Protein AF-A0A8J3MEM5-F1 (afdb_monomer)

Sequence (225 aa):
MSEHSSNHTLTGIPAPRRRFRFRLLSGIVSLAVLVAAGLVAFLYFQPGEPDTDRSAPVVLRSITDLSRYEAAKGNFEVVVDLETSTGGFWGWLKGRRVLFVAVGSVDAYVDFQAISAGAIDVSSDRRSVTITLPEPQLEEPALDHEKSHVAEEDRDLLPYLRDIFSRDNETVDRAYKEGSRKIAEAAEQAGLKKVAEDNTRRMLTDMMTALGFTNVKINFESSGD

pLDDT: mean 76.71, std 17.69, range [37.62, 97.81]

Secondary structure (DSSP, 8-state):
-------------PPPP--SSHHHHHHHHHHHHHHHHHHHHHHHTPPPPP---------------S-EEEEEEEEEEEEEEEE----SS-GGGTT-EEEEEEEEEEEEEEEGGG--TTSEEE-TTSSEEEEEEEPPEEPPPEE-TTT-EE----TTTHHHHHHHHHH-HHHHHHHHHHHHHHHHHHHHHTTHHHHHHHHHHHHHHHHHHHTT-SEEEEEEE-TT-

Solvent-accessible surface area (backbone atoms only — not comparable to full-atom values): 13635 Å² total; per-residue (Å²): 134,86,88,82,91,83,86,86,86,80,85,90,82,90,80,82,91,79,90,75,74,69,68,62,57,53,54,53,52,55,49,52,51,52,52,51,51,51,51,51,49,53,68,72,63,56,79,73,81,75,88,70,84,76,74,71,82,85,74,82,87,69,83,80,68,95,38,67,47,80,40,33,78,47,79,45,74,45,81,37,81,40,68,40,86,50,97,52,102,59,60,86,52,50,75,43,76,45,51,33,36,32,29,33,34,35,45,13,29,32,52,59,70,75,45,57,102,72,31,68,46,67,44,94,84,58,40,35,38,40,40,48,36,44,47,44,40,74,50,78,51,49,69,38,74,87,73,30,45,68,62,85,80,49,84,87,45,52,73,52,52,56,44,39,75,71,70,37,65,65,63,50,52,50,50,52,52,54,26,37,53,52,44,46,53,49,44,60,73,69,39,40,42,58,50,12,44,55,44,47,46,49,53,53,44,53,53,44,42,74,74,61,33,80,42,76,45,77,46,69,40,73,88,83,126

Mean predicted aligned error: 16.25 Å

Radius of gyration: 41.02 Å; Cα contacts (8 Å, |Δi|>4): 282; chains: 1; bounding box: 93×60×142 Å

Foldseek 3Di:
DDDDDDDDDDDDDDDDDDPDDPVVVVVVVVVVVVVVVVVVCCVVPDDPDPPPPPPDPPDPPDDDDPFKAQQFKDKDKDWDWAADDDPDPCPVSHGDIWIKIWIWMKTKIFGNVLADPPQWDADPVRQEIEGETAQIDIDQTDTDPVPIGIDPPDPVCVVVSVVCVVPVVPRVVVSNVVSSVVVVVVCVVVVRSVSSVVRVQVVVVVVSVVVPHNHYHYHYDHSPD

Structure (mmCIF, N/CA/C/O backbone):
data_AF-A0A8J3MEM5-F1
#
_entry.id   AF-A0A8J3MEM5-F1
#
loop_
_atom_site.group_PDB
_atom_site.id
_atom_site.type_symbol
_atom_site.label_atom_id
_atom_site.label_alt_id
_atom_site.label_comp_id
_atom_site.label_asym_id
_atom_site.label_entity_id
_atom_site.label_seq_id
_atom_site.pdbx_PDB_ins_code
_atom_site.Cartn_x
_atom_site.Cartn_y
_atom_site.Cartn_z
_atom_site.occupancy
_atom_site.B_iso_or_equiv
_atom_site.auth_seq_id
_atom_site.auth_comp_id
_atom_site.auth_asym_id
_atom_site.auth_atom_id
_atom_site.pdbx_PDB_model_num
ATOM 1 N N . MET A 1 1 ? 67.900 -26.147 -109.132 1.00 40.59 1 MET A N 1
ATOM 2 C CA . MET A 1 1 ? 69.044 -26.550 -108.296 1.00 40.59 1 MET A CA 1
ATOM 3 C C . MET A 1 1 ? 68.513 -26.751 -106.884 1.00 40.59 1 MET A C 1
ATOM 5 O O . MET A 1 1 ? 68.113 -25.769 -106.289 1.00 40.59 1 MET A O 1
ATOM 9 N N . SER A 1 2 ? 68.446 -28.019 -106.471 1.00 42.41 2 SER A N 1
ATOM 10 C CA . SER A 1 2 ? 68.364 -28.582 -105.109 1.00 42.41 2 SER A CA 1
ATOM 11 C C . SER A 1 2 ? 67.253 -28.211 -104.109 1.00 42.41 2 SER A C 1
ATOM 13 O O . SER A 1 2 ? 66.822 -27.075 -104.005 1.00 42.41 2 SER A O 1
ATOM 15 N N . GLU A 1 3 ? 66.937 -29.249 -103.319 1.00 40.38 3 GLU A N 1
ATOM 16 C CA . GLU A 1 3 ? 66.219 -29.309 -102.031 1.00 40.38 3 GLU A CA 1
ATOM 17 C C . GLU A 1 3 ? 64.690 -29.484 -102.072 1.00 40.38 3 GLU A C 1
ATOM 19 O O . GLU A 1 3 ? 63.977 -28.768 -102.756 1.00 40.38 3 GLU A O 1
ATOM 24 N N . HIS A 1 4 ? 64.076 -30.416 -101.342 1.00 40.66 4 HIS A N 1
ATOM 25 C CA . HIS A 1 4 ? 64.550 -31.632 -100.679 1.00 40.66 4 HIS A CA 1
ATOM 26 C C . HIS A 1 4 ? 63.299 -32.503 -100.460 1.00 40.66 4 HIS A C 1
ATOM 28 O O . HIS A 1 4 ? 62.281 -32.032 -99.958 1.00 40.66 4 HIS A O 1
ATOM 34 N N . SER A 1 5 ? 63.356 -33.762 -100.889 1.00 43.94 5 SER A N 1
ATOM 35 C CA . SER A 1 5 ? 62.328 -34.778 -100.654 1.00 43.94 5 SER A CA 1
ATOM 36 C C . SER A 1 5 ? 62.607 -35.468 -99.326 1.00 43.94 5 SER A C 1
ATOM 38 O O . SER A 1 5 ? 63.710 -35.981 -99.165 1.00 43.94 5 SER A O 1
ATOM 40 N N . SER A 1 6 ? 61.624 -35.542 -98.421 1.00 46.62 6 SER A N 1
ATOM 41 C CA . SER A 1 6 ? 61.536 -36.569 -97.365 1.00 46.62 6 SER A CA 1
ATOM 42 C C . SER A 1 6 ? 60.138 -36.581 -96.732 1.00 46.62 6 SER A C 1
ATOM 44 O O . SER A 1 6 ? 59.887 -35.908 -95.738 1.00 46.62 6 SER A O 1
ATOM 46 N N . ASN A 1 7 ? 59.228 -37.379 -97.298 1.00 41.69 7 ASN A N 1
ATOM 47 C CA . ASN A 1 7 ? 58.022 -37.836 -96.604 1.00 41.69 7 ASN A CA 1
ATOM 48 C C . ASN A 1 7 ? 58.303 -39.225 -96.020 1.00 41.69 7 ASN A C 1
ATOM 50 O O . ASN A 1 7 ? 58.433 -40.201 -96.759 1.00 41.69 7 ASN A O 1
ATOM 54 N N . HIS A 1 8 ? 58.390 -39.318 -94.694 1.00 46.44 8 HIS A N 1
ATOM 55 C CA . HIS A 1 8 ? 58.463 -40.593 -93.988 1.00 46.44 8 HIS A CA 1
ATOM 56 C C . HIS A 1 8 ? 57.060 -41.171 -93.774 1.00 46.44 8 HIS A C 1
ATOM 58 O O . HIS A 1 8 ? 56.191 -40.537 -93.181 1.00 46.44 8 HIS A O 1
ATOM 64 N N . THR A 1 9 ? 56.872 -42.410 -94.230 1.00 49.25 9 THR A N 1
ATOM 65 C CA . THR A 1 9 ? 55.745 -43.281 -93.876 1.00 49.25 9 THR A CA 1
ATOM 66 C C . THR A 1 9 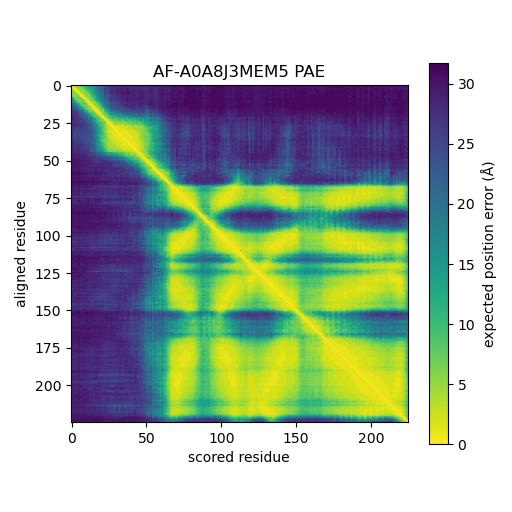? 56.235 -44.289 -92.841 1.00 49.25 9 THR A C 1
ATOM 68 O O . THR A 1 9 ? 57.136 -45.058 -93.160 1.00 49.25 9 THR A O 1
ATOM 71 N N . LEU A 1 10 ? 55.638 -44.324 -91.641 1.00 48.53 10 LEU A N 1
ATOM 72 C CA . LEU A 1 10 ? 55.732 -45.454 -90.703 1.00 48.53 10 LEU A CA 1
ATOM 73 C C . LEU A 1 10 ? 54.405 -45.656 -89.939 1.00 48.53 10 LEU A C 1
ATOM 75 O O . LEU A 1 10 ? 54.050 -44.910 -89.036 1.00 48.53 10 LEU A O 1
ATOM 79 N N . THR A 1 11 ? 53.657 -46.658 -90.399 1.00 46.41 11 THR A N 1
ATOM 80 C CA . THR A 1 11 ? 53.141 -47.833 -89.670 1.00 46.41 11 THR A CA 1
ATOM 81 C C . THR A 1 11 ? 52.633 -47.706 -88.214 1.00 46.41 11 THR A C 1
ATOM 83 O O . THR A 1 11 ? 53.397 -47.626 -87.262 1.00 46.41 11 THR A O 1
ATOM 86 N N . GLY A 1 12 ? 51.302 -47.822 -88.100 1.00 48.31 12 GLY A N 1
ATOM 87 C CA . GLY A 1 12 ? 50.421 -48.372 -87.049 1.00 48.31 12 GLY A CA 1
ATOM 88 C C . GLY A 1 12 ? 50.876 -48.703 -85.617 1.00 48.31 12 GLY A C 1
ATOM 89 O O . GLY A 1 12 ? 51.758 -49.525 -85.404 1.00 48.31 12 GLY A O 1
ATOM 90 N N . ILE A 1 13 ? 50.053 -48.253 -84.653 1.00 52.56 13 ILE A N 1
ATOM 91 C CA . ILE A 1 13 ? 49.692 -48.977 -83.414 1.00 52.56 13 ILE A CA 1
ATOM 92 C C . ILE A 1 13 ? 48.208 -48.671 -83.088 1.00 52.56 13 ILE A C 1
ATOM 94 O O . ILE A 1 13 ? 47.861 -47.494 -82.973 1.00 52.56 13 ILE A O 1
ATOM 98 N N . PRO A 1 14 ? 47.301 -49.658 -82.917 1.00 55.97 14 PRO A N 1
ATOM 99 C CA . PRO A 1 14 ? 45.945 -49.396 -82.436 1.00 55.97 14 PRO A CA 1
ATOM 100 C C . PRO A 1 14 ? 45.919 -49.327 -80.899 1.00 55.97 14 PRO A C 1
ATOM 102 O O . PRO A 1 14 ? 46.307 -50.277 -80.222 1.00 55.97 14 PRO A O 1
ATOM 105 N N . ALA A 1 15 ? 45.422 -48.224 -80.332 1.00 57.62 15 ALA A N 1
ATOM 106 C CA . ALA A 1 15 ? 45.197 -48.094 -78.888 1.00 57.62 15 ALA A CA 1
ATOM 107 C C . ALA A 1 15 ? 43.735 -48.440 -78.509 1.00 57.62 15 ALA A C 1
ATOM 109 O O . ALA A 1 15 ? 42.803 -48.063 -79.227 1.00 57.62 15 ALA A O 1
ATOM 110 N N . PRO A 1 16 ? 43.496 -49.149 -77.388 1.00 51.72 16 PRO A N 1
ATOM 111 C CA . PRO A 1 16 ? 42.192 -49.710 -77.050 1.00 51.72 16 PRO A CA 1
ATOM 112 C C . PRO A 1 16 ? 41.191 -48.660 -76.545 1.00 51.72 16 PRO A C 1
ATOM 114 O O . PRO A 1 16 ? 41.496 -47.772 -75.748 1.00 51.72 16 PRO A O 1
ATOM 117 N N . ARG A 1 17 ? 39.934 -48.822 -76.970 1.00 58.12 17 ARG A N 1
ATOM 118 C CA . ARG A 1 17 ? 38.758 -48.075 -76.503 1.00 58.12 17 ARG A CA 1
ATOM 119 C C . ARG A 1 17 ? 38.575 -48.262 -74.991 1.00 58.12 17 ARG A C 1
ATOM 121 O O . ARG A 1 17 ? 38.253 -49.356 -74.541 1.00 58.12 17 ARG A O 1
ATOM 128 N N . ARG A 1 18 ? 38.679 -47.185 -74.206 1.00 54.59 18 ARG A N 1
ATOM 129 C CA . ARG A 1 18 ? 38.375 -47.196 -72.761 1.00 54.59 18 ARG A CA 1
ATOM 130 C C . ARG A 1 18 ? 37.376 -46.103 -72.381 1.00 54.59 18 ARG A C 1
ATOM 132 O O . ARG A 1 18 ? 37.651 -45.229 -71.569 1.00 54.59 18 ARG A O 1
ATOM 139 N N . ARG A 1 19 ? 36.181 -46.161 -72.972 1.00 54.41 19 ARG A N 1
ATOM 140 C CA . ARG A 1 19 ? 35.022 -45.341 -72.582 1.00 54.41 19 ARG A CA 1
ATOM 141 C C . ARG A 1 19 ? 34.100 -46.148 -71.667 1.00 54.41 19 ARG A C 1
ATOM 143 O O . ARG A 1 19 ? 33.079 -46.619 -72.136 1.00 54.41 19 ARG A O 1
ATOM 150 N N . PHE A 1 20 ? 34.454 -46.359 -70.396 1.00 52.84 20 PHE A N 1
ATOM 151 C CA . PHE A 1 20 ? 33.480 -46.924 -69.434 1.00 52.84 20 PHE A CA 1
ATOM 152 C C . PHE A 1 20 ? 33.724 -46.598 -67.948 1.00 52.84 20 PHE A C 1
ATOM 154 O O . PHE A 1 20 ? 32.900 -46.943 -67.111 1.00 52.84 20 PHE A O 1
ATOM 161 N N . ARG A 1 21 ? 34.807 -45.894 -67.579 1.00 51.31 21 ARG A N 1
ATOM 162 C CA . ARG A 1 21 ? 35.127 -45.625 -66.158 1.00 51.31 21 ARG A CA 1
ATOM 163 C C . ARG A 1 21 ? 34.640 -44.278 -65.602 1.00 51.31 21 ARG A C 1
ATOM 165 O O . ARG A 1 21 ? 34.682 -44.089 -64.396 1.00 51.31 21 ARG A O 1
ATOM 172 N N . PHE A 1 22 ? 34.128 -43.369 -66.436 1.00 48.56 22 PHE A N 1
ATOM 173 C CA . PHE A 1 22 ? 33.736 -42.020 -65.988 1.00 48.56 22 PHE A CA 1
ATOM 174 C C . PHE A 1 22 ? 32.289 -41.886 -65.481 1.00 48.56 22 PHE A C 1
ATOM 176 O O . PHE A 1 22 ? 31.995 -40.949 -64.747 1.00 48.56 22 PHE A O 1
ATOM 183 N N . ARG A 1 23 ? 31.384 -42.822 -65.805 1.00 53.22 23 ARG A N 1
ATOM 184 C CA . ARG A 1 23 ? 29.981 -42.757 -65.341 1.00 53.22 23 ARG A CA 1
ATOM 185 C C . ARG A 1 23 ? 29.791 -43.199 -63.885 1.00 53.22 23 ARG A C 1
ATOM 187 O O . ARG A 1 23 ? 28.872 -42.730 -63.231 1.00 53.22 23 ARG A O 1
ATOM 194 N N . LEU A 1 24 ? 30.686 -44.043 -63.366 1.00 55.72 24 LEU A N 1
ATOM 195 C CA . LEU A 1 24 ? 30.639 -44.515 -61.976 1.00 55.72 24 LEU A CA 1
ATOM 196 C C . LEU A 1 24 ? 31.129 -43.459 -60.970 1.00 55.72 24 LEU A C 1
ATOM 198 O O . LEU A 1 24 ? 30.553 -43.349 -59.894 1.00 55.72 24 LEU A O 1
ATOM 202 N N . LEU A 1 25 ? 32.127 -42.636 -61.326 1.00 57.69 25 LEU A N 1
ATOM 203 C CA . LEU A 1 25 ? 32.604 -41.561 -60.441 1.00 57.69 25 LEU A CA 1
ATOM 204 C C . LEU A 1 25 ? 31.564 -40.446 -60.257 1.00 57.69 25 LEU A C 1
ATOM 206 O O . LEU A 1 25 ? 31.408 -39.933 -59.154 1.00 57.69 25 LEU A O 1
ATOM 210 N N . SER A 1 26 ? 30.834 -40.093 -61.320 1.00 63.03 26 SER A N 1
ATOM 211 C CA . SER A 1 26 ? 29.794 -39.058 -61.257 1.00 63.03 26 SER A CA 1
ATOM 212 C C . SER A 1 26 ? 28.651 -39.452 -60.315 1.00 63.03 26 SER A C 1
ATOM 214 O O . SER A 1 26 ? 28.202 -38.610 -59.545 1.00 63.03 26 SER A O 1
ATOM 216 N N . GLY A 1 27 ? 28.232 -40.723 -60.312 1.00 69.69 27 GLY A N 1
ATOM 217 C CA . GLY A 1 27 ? 27.175 -41.197 -59.414 1.00 69.69 27 GLY A CA 1
ATOM 218 C C . GLY A 1 27 ? 27.555 -41.115 -57.932 1.00 69.69 27 GLY A C 1
ATOM 219 O O . GLY A 1 27 ? 26.733 -40.721 -57.109 1.00 69.69 27 GLY A O 1
ATOM 220 N N . ILE A 1 28 ? 28.813 -41.420 -57.595 1.00 74.50 28 ILE A N 1
ATOM 221 C CA . ILE A 1 28 ? 29.310 -41.372 -56.210 1.00 74.50 28 ILE A CA 1
ATOM 222 C C . ILE A 1 28 ? 29.380 -39.927 -55.703 1.00 74.50 28 ILE A C 1
ATOM 224 O O . ILE A 1 28 ? 28.980 -39.655 -54.574 1.00 74.50 28 ILE A O 1
ATOM 228 N N . VAL A 1 29 ? 29.833 -38.989 -56.540 1.00 79.50 29 VAL A N 1
ATOM 229 C CA . VAL A 1 29 ? 29.904 -37.566 -56.169 1.00 79.50 29 VAL A CA 1
ATOM 230 C C . VAL A 1 29 ? 28.505 -36.979 -55.971 1.00 79.50 29 VAL A C 1
ATOM 232 O O . VAL A 1 29 ? 28.267 -36.303 -54.975 1.00 79.50 29 VAL A O 1
ATOM 235 N N . SER A 1 30 ? 27.553 -37.277 -56.860 1.00 75.19 30 SER A N 1
ATOM 236 C CA . SER A 1 30 ? 26.166 -36.820 -56.704 1.00 75.19 30 SER A CA 1
ATOM 237 C C . SER A 1 30 ? 25.508 -37.375 -55.438 1.00 75.19 30 SER A C 1
ATOM 239 O O . SER A 1 30 ? 24.807 -36.641 -54.744 1.00 75.19 30 SER A O 1
ATOM 241 N N . LEU A 1 31 ? 25.775 -38.640 -55.097 1.00 80.12 31 LEU A N 1
ATOM 242 C CA . LEU A 1 31 ? 25.279 -39.245 -53.862 1.00 80.12 31 LEU A CA 1
ATOM 243 C C . LEU A 1 31 ? 25.897 -38.586 -52.621 1.00 80.12 31 LEU A C 1
ATOM 245 O O . LEU A 1 31 ? 25.175 -38.268 -51.681 1.00 80.12 31 LEU A O 1
ATOM 249 N N . ALA A 1 32 ? 27.205 -38.319 -52.633 1.00 80.38 32 ALA A N 1
ATOM 250 C CA . ALA A 1 32 ? 27.883 -37.647 -51.527 1.00 80.38 32 ALA A CA 1
ATOM 251 C C . ALA A 1 32 ? 27.336 -36.229 -51.284 1.00 80.38 32 ALA A C 1
ATOM 253 O O . ALA A 1 32 ? 27.133 -35.841 -50.135 1.00 80.38 32 ALA A O 1
ATOM 254 N N . VAL A 1 33 ? 27.034 -35.479 -52.350 1.00 84.06 33 VAL A N 1
ATOM 255 C CA . VAL A 1 33 ? 26.438 -34.135 -52.247 1.00 84.06 33 VAL A CA 1
ATOM 256 C C . VAL A 1 33 ? 25.020 -34.191 -51.680 1.00 84.06 33 VAL A C 1
ATOM 258 O O . VAL A 1 33 ? 24.686 -33.384 -50.819 1.00 84.06 33 VAL A O 1
ATOM 261 N N . LEU A 1 34 ? 24.194 -35.152 -52.106 1.00 84.44 34 LEU A N 1
ATOM 262 C CA . LEU A 1 34 ? 22.837 -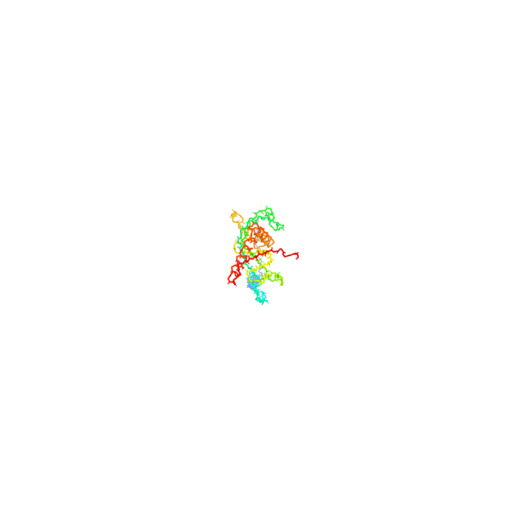35.317 -51.571 1.00 84.44 34 LEU A CA 1
ATOM 263 C C . LEU A 1 34 ? 22.842 -35.712 -50.092 1.00 84.44 34 LEU A C 1
ATOM 265 O O . LEU A 1 34 ? 22.048 -35.185 -49.318 1.00 84.44 34 LEU A O 1
ATOM 269 N N . VAL A 1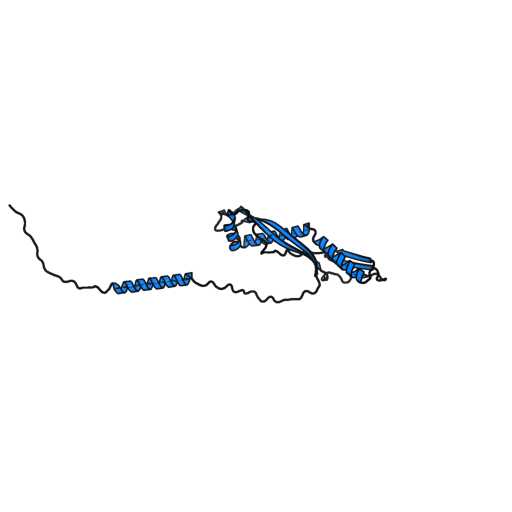 35 ? 23.762 -36.591 -49.691 1.00 84.50 35 VAL A N 1
ATOM 270 C CA . VAL A 1 35 ? 23.937 -36.970 -48.284 1.00 84.50 35 VAL A CA 1
ATOM 271 C C . VAL A 1 35 ? 24.393 -35.768 -47.463 1.00 84.50 35 VAL A C 1
ATOM 273 O O . VAL A 1 35 ? 23.795 -35.489 -46.430 1.00 84.50 35 VAL A O 1
ATOM 276 N N . ALA A 1 36 ? 25.388 -35.011 -47.934 1.00 83.31 36 ALA A N 1
ATOM 277 C CA . ALA A 1 36 ? 25.860 -33.813 -47.245 1.00 83.31 36 ALA A CA 1
ATOM 278 C C . ALA A 1 36 ? 24.761 -32.743 -47.126 1.00 83.31 36 ALA A C 1
ATOM 280 O O . ALA A 1 36 ? 24.571 -32.182 -46.051 1.00 83.31 36 ALA A O 1
ATOM 281 N N . ALA A 1 37 ? 23.993 -32.503 -48.193 1.00 84.00 37 ALA A N 1
ATOM 282 C CA . ALA A 1 37 ? 22.877 -31.560 -48.184 1.00 84.00 37 ALA A CA 1
ATOM 283 C C . ALA A 1 37 ? 21.757 -32.000 -47.229 1.00 84.00 37 ALA A C 1
ATOM 285 O O . ALA A 1 37 ? 21.235 -31.176 -46.483 1.00 84.00 37 ALA A O 1
ATOM 286 N N . GLY A 1 38 ? 21.428 -33.296 -47.204 1.00 82.88 38 GLY A N 1
ATOM 287 C CA . GLY A 1 38 ? 20.465 -33.859 -46.259 1.00 82.88 38 GLY A CA 1
ATOM 288 C C 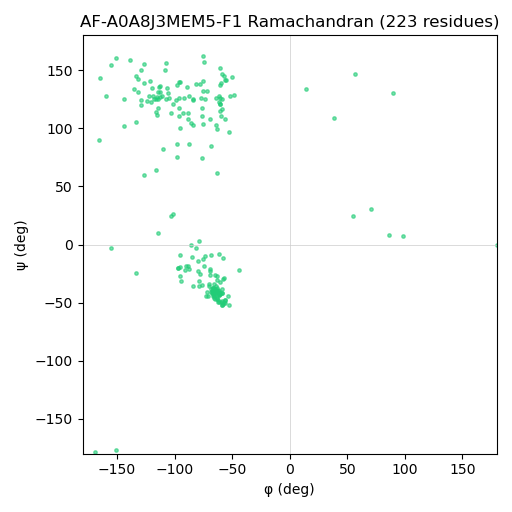. GLY A 1 38 ? 20.928 -33.736 -44.808 1.00 82.88 38 GLY A C 1
ATOM 289 O O . GLY A 1 38 ? 20.125 -33.423 -43.936 1.00 82.88 38 GLY A O 1
ATOM 290 N N . LEU A 1 39 ? 22.227 -33.909 -44.553 1.00 83.56 39 LEU A N 1
ATOM 291 C CA . LEU A 1 39 ? 22.818 -33.800 -43.218 1.00 83.56 39 LEU A CA 1
ATOM 292 C C . LEU A 1 39 ? 22.853 -32.343 -42.737 1.00 83.56 39 LEU A C 1
ATOM 294 O O . LEU A 1 39 ? 22.497 -32.068 -41.597 1.00 83.56 39 LEU A O 1
ATOM 298 N N . VAL A 1 40 ? 23.187 -31.398 -43.622 1.00 83.88 40 VAL A N 1
ATOM 299 C CA . VAL A 1 40 ? 23.101 -29.958 -43.332 1.00 83.88 40 VAL A CA 1
ATOM 300 C C . VAL A 1 40 ? 21.656 -29.546 -43.070 1.00 83.88 40 VAL A C 1
ATOM 302 O O . VAL A 1 40 ? 21.401 -28.878 -42.077 1.00 83.88 40 VAL A O 1
ATOM 305 N N . ALA A 1 41 ? 20.705 -29.978 -43.903 1.00 80.44 41 ALA A N 1
ATOM 306 C CA . ALA A 1 41 ? 19.287 -29.694 -43.694 1.00 80.44 41 ALA A CA 1
ATOM 307 C C . ALA A 1 41 ? 18.782 -30.288 -42.370 1.00 80.44 41 ALA A C 1
ATOM 309 O O . ALA A 1 41 ? 18.080 -29.610 -41.630 1.00 80.44 41 ALA A O 1
ATOM 310 N N . PHE A 1 42 ? 19.189 -31.512 -42.031 1.00 78.31 42 PHE A N 1
ATOM 311 C CA . PHE A 1 42 ? 18.845 -32.146 -40.760 1.00 78.31 42 PHE A CA 1
ATOM 312 C C . PHE A 1 42 ? 19.382 -31.367 -39.554 1.00 78.31 42 PHE A C 1
ATOM 314 O O . PHE A 1 42 ? 18.657 -31.192 -38.583 1.00 78.31 42 PHE A O 1
ATOM 321 N N . LEU A 1 43 ? 20.616 -30.857 -39.622 1.00 79.56 43 LEU A N 1
ATOM 322 C CA . LEU A 1 43 ? 21.196 -30.027 -38.561 1.00 79.56 43 LEU A CA 1
ATOM 323 C C . LEU A 1 43 ? 20.543 -28.640 -38.468 1.00 79.56 43 LEU A C 1
ATOM 325 O O . LEU A 1 43 ? 20.419 -28.101 -37.375 1.00 79.56 43 LEU A O 1
ATOM 329 N N . TYR A 1 44 ? 20.120 -28.061 -39.596 1.00 77.75 44 TYR A N 1
ATOM 330 C CA . TYR A 1 44 ? 19.499 -26.732 -39.637 1.00 77.75 44 TYR A CA 1
ATOM 331 C C . TYR A 1 44 ? 18.026 -26.736 -39.210 1.00 77.75 44 TYR A C 1
ATOM 333 O O . TYR A 1 44 ? 17.543 -25.748 -38.667 1.00 77.75 44 TYR A O 1
ATOM 341 N N . PHE A 1 45 ? 17.310 -27.832 -39.472 1.00 77.88 45 PHE A N 1
ATOM 342 C CA . PHE A 1 45 ? 15.881 -27.986 -39.185 1.00 77.88 45 PHE A CA 1
ATOM 343 C C . PHE A 1 45 ? 15.610 -28.834 -37.939 1.00 77.88 45 PHE A C 1
ATOM 345 O O . PHE A 1 45 ? 14.528 -29.413 -37.822 1.00 77.88 45 PHE A O 1
ATOM 352 N N . GLN A 1 46 ? 16.559 -28.922 -36.999 1.00 73.50 46 GLN A N 1
ATOM 353 C CA . GLN A 1 46 ? 16.255 -29.543 -35.713 1.00 73.50 46 GLN A CA 1
ATOM 354 C C . GLN A 1 46 ? 15.126 -28.749 -35.035 1.00 73.50 46 GLN A C 1
ATOM 356 O O . GLN A 1 46 ? 15.277 -27.541 -34.833 1.00 73.50 46 GLN A O 1
ATOM 361 N N . PRO A 1 47 ? 13.980 -29.383 -34.724 1.00 67.19 47 PRO A N 1
ATOM 362 C CA . PRO A 1 47 ? 12.951 -28.729 -33.935 1.00 67.19 47 PRO A CA 1
ATOM 363 C C . PRO A 1 47 ? 13.567 -28.397 -32.575 1.00 67.19 47 PRO A C 1
ATOM 365 O O . PRO A 1 47 ? 14.094 -29.290 -31.914 1.00 67.19 47 PRO A O 1
ATOM 368 N N . GLY A 1 48 ? 13.554 -27.117 -32.194 1.00 62.00 48 GLY A N 1
ATOM 369 C CA . GLY A 1 48 ? 14.004 -26.709 -30.865 1.00 62.00 48 GLY A CA 1
ATOM 370 C C . GLY A 1 48 ? 13.225 -27.475 -29.798 1.00 62.00 48 GLY A C 1
ATOM 371 O O . GLY A 1 48 ? 12.034 -27.741 -29.991 1.00 62.00 48 GLY A O 1
ATOM 372 N N . GLU A 1 49 ? 13.896 -27.871 -28.712 1.00 66.31 49 GLU A N 1
ATOM 373 C CA . GLU A 1 49 ? 13.220 -28.494 -27.576 1.00 66.31 49 GLU A CA 1
ATOM 374 C C . GLU A 1 49 ? 11.998 -27.642 -27.185 1.00 66.31 49 GLU A C 1
ATOM 376 O O . GLU A 1 49 ? 12.136 -26.428 -27.015 1.00 66.31 49 GLU A O 1
ATOM 381 N N . PRO A 1 50 ? 10.799 -28.234 -27.054 1.00 60.03 50 PRO A N 1
ATOM 382 C CA . PRO A 1 50 ? 9.665 -27.501 -26.523 1.00 60.03 50 PRO A CA 1
ATOM 383 C C . PRO A 1 50 ? 10.013 -27.060 -25.100 1.00 60.03 50 PRO A C 1
ATOM 385 O O . PRO A 1 50 ? 10.390 -27.904 -24.279 1.00 60.03 50 PRO A O 1
ATOM 388 N N . ASP A 1 51 ? 9.884 -25.756 -24.826 1.00 57.75 51 ASP A N 1
ATOM 389 C CA . ASP A 1 51 ? 9.976 -25.185 -23.480 1.00 57.75 51 ASP A CA 1
ATOM 390 C C . ASP A 1 51 ? 9.011 -25.953 -22.577 1.00 57.75 51 ASP A C 1
ATOM 392 O O . ASP A 1 51 ? 7.794 -25.764 -22.584 1.00 57.75 51 ASP A O 1
ATOM 396 N N . THR A 1 52 ? 9.560 -26.932 -21.866 1.00 53.94 52 THR A N 1
ATOM 397 C CA . THR A 1 52 ? 8.789 -27.781 -20.976 1.00 53.94 52 THR A CA 1
ATOM 398 C C . THR A 1 52 ? 8.695 -27.017 -19.676 1.00 53.94 52 THR A C 1
ATOM 400 O O . THR A 1 52 ? 9.666 -26.962 -18.922 1.00 53.94 52 THR A O 1
ATOM 403 N N . ASP A 1 53 ? 7.535 -26.414 -19.440 1.00 50.59 53 ASP A N 1
ATOM 404 C CA . ASP A 1 53 ? 7.194 -25.806 -18.164 1.00 50.59 53 ASP A CA 1
ATOM 405 C C . ASP A 1 53 ? 7.325 -26.865 -17.056 1.00 50.59 53 ASP A C 1
ATOM 407 O O . ASP A 1 53 ? 6.571 -27.839 -16.987 1.00 50.59 53 ASP A O 1
ATOM 411 N N . ARG A 1 54 ? 8.363 -26.711 -16.229 1.00 51.69 54 ARG A N 1
ATOM 412 C CA . ARG A 1 54 ? 8.639 -27.547 -15.053 1.00 51.69 54 ARG A CA 1
ATOM 413 C C . ARG A 1 54 ? 8.219 -26.841 -13.768 1.00 51.69 54 ARG A C 1
ATOM 415 O O . ARG A 1 54 ? 8.790 -27.114 -12.711 1.00 51.69 54 ARG A O 1
ATOM 422 N N . SER A 1 55 ? 7.255 -25.929 -13.841 1.00 63.97 55 SER A N 1
ATOM 423 C CA . SER A 1 55 ? 6.660 -25.346 -12.648 1.00 63.97 55 SER A CA 1
ATOM 424 C C . SER A 1 55 ? 6.027 -26.464 -11.827 1.00 63.97 55 SER A C 1
ATOM 426 O O . SER A 1 55 ? 5.107 -27.155 -12.267 1.00 63.97 55 SER A O 1
ATOM 428 N N . ALA A 1 56 ? 6.573 -26.696 -10.633 1.00 57.22 56 ALA A N 1
ATOM 429 C CA . ALA A 1 56 ? 5.962 -27.605 -9.680 1.00 57.22 56 ALA A CA 1
ATOM 430 C C . ALA A 1 56 ? 4.522 -27.132 -9.412 1.00 57.22 56 ALA A C 1
ATOM 432 O O . ALA A 1 56 ? 4.292 -25.921 -9.349 1.00 57.22 56 ALA A O 1
ATOM 433 N N . PRO A 1 57 ? 3.550 -28.049 -9.257 1.00 58.22 57 PRO A N 1
ATOM 434 C CA . PRO A 1 57 ? 2.178 -27.660 -8.964 1.00 58.22 57 PRO A CA 1
ATOM 435 C C . PRO A 1 57 ? 2.160 -26.723 -7.753 1.00 58.22 57 PRO A C 1
ATOM 437 O O . PRO A 1 57 ? 2.752 -27.039 -6.717 1.00 58.22 57 PRO A O 1
ATOM 440 N N . VAL A 1 58 ? 1.516 -25.560 -7.898 1.00 52.69 58 VAL A N 1
ATOM 441 C CA . VAL A 1 58 ? 1.364 -24.582 -6.815 1.00 52.69 58 VAL A CA 1
ATOM 442 C C . VAL A 1 58 ? 0.535 -25.246 -5.721 1.00 52.69 58 VAL A C 1
ATOM 444 O O . VAL A 1 58 ? -0.683 -25.376 -5.821 1.00 52.69 58 VAL A O 1
ATOM 447 N N . VAL A 1 59 ? 1.211 -25.735 -4.686 1.00 51.06 59 VAL A N 1
ATOM 448 C CA . VAL A 1 59 ? 0.545 -26.282 -3.508 1.00 51.06 59 VAL A CA 1
ATOM 449 C C . VAL A 1 59 ? 0.042 -25.094 -2.700 1.00 51.06 59 VAL A C 1
ATOM 451 O O . VAL A 1 59 ? 0.842 -24.353 -2.128 1.00 51.06 59 VAL A O 1
ATOM 454 N N . LEU A 1 60 ? -1.278 -24.907 -2.657 1.00 38.09 60 LEU A N 1
ATOM 455 C CA . LEU A 1 60 ? -1.916 -23.926 -1.783 1.00 38.09 60 LEU A CA 1
ATOM 456 C C . LEU A 1 60 ? -1.645 -24.330 -0.326 1.00 38.09 60 LEU A C 1
ATOM 458 O O . LEU A 1 60 ? -2.223 -25.293 0.174 1.00 38.09 60 LEU A O 1
ATOM 462 N N . ARG A 1 61 ? -0.705 -23.642 0.331 1.00 44.34 61 ARG A N 1
ATOM 463 C CA . ARG A 1 61 ? -0.240 -24.006 1.680 1.00 44.34 61 ARG A CA 1
ATOM 464 C C . ARG A 1 61 ? -1.180 -23.554 2.798 1.00 44.34 61 ARG A C 1
ATOM 466 O O . ARG A 1 61 ? -1.167 -24.176 3.854 1.00 44.34 61 ARG A O 1
ATOM 473 N N . SER A 1 62 ? -2.009 -22.537 2.572 1.00 37.81 62 SER A N 1
ATOM 474 C CA . SER A 1 62 ? -3.024 -22.102 3.534 1.00 37.81 62 SER A CA 1
ATOM 475 C C . SER A 1 62 ? -4.054 -21.192 2.874 1.00 37.81 62 SER A C 1
ATOM 477 O O . SER A 1 62 ? -3.711 -20.362 2.035 1.00 37.81 62 SER A O 1
ATOM 479 N N . ILE A 1 63 ? -5.310 -21.325 3.290 1.00 46.38 63 ILE A N 1
ATOM 480 C CA . ILE A 1 63 ? -6.296 -20.251 3.174 1.00 46.38 63 ILE A CA 1
ATOM 481 C C . ILE A 1 63 ? -5.935 -19.281 4.299 1.00 46.38 63 ILE A C 1
ATOM 483 O O . ILE A 1 63 ? -5.901 -19.693 5.456 1.00 46.38 63 ILE A O 1
ATOM 487 N N . THR A 1 64 ? -5.564 -18.049 3.960 1.00 44.72 64 THR A N 1
ATOM 488 C CA . THR A 1 64 ? -5.271 -17.003 4.943 1.00 44.72 64 THR A CA 1
ATOM 489 C C . THR A 1 64 ? -6.525 -16.785 5.783 1.00 44.72 64 THR A C 1
ATOM 491 O O . THR A 1 64 ? -7.540 -16.310 5.272 1.00 44.72 64 THR A O 1
ATOM 494 N N . ASP A 1 65 ? -6.474 -17.187 7.055 1.00 48.97 65 ASP A N 1
ATOM 495 C CA . ASP A 1 65 ? -7.418 -16.713 8.065 1.00 48.97 65 ASP A CA 1
ATOM 496 C C . ASP A 1 65 ? -7.471 -15.181 7.985 1.00 48.97 65 ASP A C 1
ATOM 498 O O . ASP A 1 65 ? -6.460 -14.554 7.690 1.00 48.97 65 ASP A O 1
ATOM 502 N N . LEU A 1 66 ? -8.640 -14.581 8.209 1.00 51.22 66 LEU A N 1
ATOM 503 C CA . LEU A 1 66 ? -8.918 -13.136 8.136 1.00 51.22 66 LEU A CA 1
ATOM 504 C C . LEU A 1 66 ? -8.112 -12.315 9.176 1.00 51.22 66 LEU A C 1
ATOM 506 O O . LEU A 1 66 ? -8.684 -11.689 10.064 1.00 51.22 66 LEU A O 1
ATOM 510 N N . SER A 1 67 ? -6.783 -12.346 9.104 1.00 71.19 67 SER A N 1
ATOM 511 C CA . SER A 1 67 ? -5.849 -11.720 10.038 1.00 71.19 67 SER A CA 1
ATOM 512 C C . SER A 1 67 ? -5.378 -10.352 9.589 1.00 71.19 67 SER A C 1
ATOM 514 O O . SER A 1 67 ? -5.042 -9.518 10.419 1.00 71.19 67 SER A O 1
ATOM 516 N N . ARG A 1 68 ? -5.366 -10.112 8.280 1.00 83.19 68 ARG A N 1
ATOM 517 C CA . ARG A 1 68 ? -4.838 -8.899 7.671 1.00 83.19 68 ARG A CA 1
ATOM 518 C C . ARG A 1 68 ? -5.962 -8.143 6.981 1.00 83.19 68 ARG A C 1
ATOM 520 O O . ARG A 1 68 ? -6.662 -8.702 6.140 1.00 83.19 68 ARG A O 1
ATOM 527 N N . TYR A 1 69 ? -6.129 -6.874 7.336 1.00 89.06 69 TYR A N 1
ATOM 528 C CA . TYR A 1 69 ? -7.095 -5.986 6.700 1.00 89.06 69 TYR A CA 1
ATOM 529 C C . TYR A 1 69 ? -6.384 -5.031 5.745 1.00 89.06 69 TYR A C 1
ATOM 531 O O . TYR A 1 69 ? -5.620 -4.172 6.180 1.00 89.06 69 TYR A O 1
ATOM 539 N N . GLU A 1 70 ? -6.638 -5.180 4.446 1.00 91.56 70 GLU A N 1
ATOM 540 C CA . GLU A 1 70 ? -6.199 -4.236 3.415 1.00 91.56 70 GLU A CA 1
ATOM 541 C C . GLU A 1 70 ? -7.077 -2.986 3.460 1.00 91.56 70 GLU A C 1
ATOM 543 O O . GLU A 1 70 ? -8.233 -2.981 3.037 1.00 91.56 70 GLU A O 1
ATOM 548 N N . ALA A 1 71 ? -6.530 -1.912 4.015 1.00 92.19 71 ALA A N 1
ATOM 549 C CA . ALA A 1 71 ? -7.284 -0.708 4.320 1.00 92.19 71 ALA A CA 1
ATOM 550 C C . ALA A 1 71 ? -7.160 0.369 3.232 1.00 92.19 71 ALA A C 1
ATOM 552 O O . ALA A 1 71 ? -8.003 1.268 3.165 1.00 92.19 71 ALA A O 1
ATOM 553 N N . ALA A 1 72 ? -6.126 0.315 2.388 1.00 95.69 72 ALA A N 1
ATOM 554 C CA . ALA A 1 72 ? -5.970 1.209 1.244 1.00 95.69 72 ALA A CA 1
ATOM 555 C C . ALA A 1 72 ? -5.098 0.583 0.145 1.00 95.69 72 ALA A C 1
ATOM 557 O O . ALA A 1 72 ? -4.224 -0.225 0.434 1.00 95.69 72 ALA A O 1
ATOM 558 N N . LYS A 1 73 ? -5.301 1.017 -1.103 1.00 96.44 73 LYS A N 1
ATOM 559 C CA . LYS A 1 73 ? -4.487 0.648 -2.269 1.00 96.44 73 LYS A CA 1
ATOM 560 C C . LYS A 1 73 ? -4.102 1.899 -3.045 1.00 96.44 73 LYS A C 1
ATOM 562 O O . LYS A 1 73 ? -4.966 2.723 -3.349 1.00 96.44 73 LYS A O 1
ATOM 567 N N . GLY A 1 74 ? -2.823 2.035 -3.373 1.00 96.06 74 GLY A N 1
ATOM 568 C CA . GLY A 1 74 ? -2.300 3.082 -4.246 1.00 96.06 74 GLY A CA 1
ATOM 569 C C . GLY A 1 74 ? -1.783 2.487 -5.550 1.00 96.06 74 GLY A C 1
ATOM 570 O O . GLY A 1 74 ? -1.094 1.473 -5.525 1.00 96.06 74 GLY A O 1
ATOM 571 N N . ASN A 1 75 ? -2.100 3.115 -6.683 1.00 97.38 75 ASN A N 1
ATOM 572 C CA . ASN A 1 75 ? -1.523 2.775 -7.985 1.00 97.38 75 ASN A CA 1
ATOM 573 C C . ASN A 1 75 ? -0.531 3.869 -8.377 1.00 97.38 75 ASN A C 1
ATOM 575 O O . ASN A 1 75 ? -0.846 5.053 -8.250 1.00 97.38 75 ASN A O 1
ATOM 579 N N . PHE A 1 76 ? 0.642 3.472 -8.852 1.00 96.75 76 PHE A N 1
ATOM 580 C CA . PHE A 1 76 ? 1.763 4.362 -9.105 1.00 96.75 76 PHE A CA 1
ATOM 581 C C . PHE A 1 76 ? 2.380 4.075 -10.468 1.00 96.75 76 PHE A C 1
ATOM 583 O O . PHE A 1 76 ? 2.473 2.928 -10.906 1.00 96.75 76 PHE A O 1
ATOM 590 N N . GLU A 1 77 ? 2.832 5.144 -11.107 1.00 96.00 77 GLU A N 1
ATOM 591 C CA . GLU A 1 77 ? 3.623 5.114 -12.326 1.00 96.00 77 GLU A CA 1
ATOM 592 C C . GLU A 1 77 ? 4.850 5.992 -12.093 1.00 96.00 77 GLU A C 1
ATOM 594 O O . GLU A 1 77 ? 4.728 7.153 -11.694 1.00 96.00 77 GLU A O 1
ATOM 599 N N . VAL A 1 78 ? 6.038 5.423 -12.278 1.00 94.75 78 VAL A N 1
ATOM 600 C CA . VAL A 1 78 ? 7.307 6.108 -12.031 1.00 94.75 78 VAL A CA 1
ATOM 601 C C . VAL A 1 78 ? 8.252 5.917 -13.205 1.00 94.75 78 VAL A C 1
ATOM 603 O O . VAL A 1 78 ? 8.335 4.841 -13.792 1.00 94.75 78 VAL A O 1
ATOM 606 N N . VAL A 1 79 ? 9.014 6.963 -13.518 1.00 91.88 79 VAL A N 1
ATOM 607 C CA . VAL A 1 79 ? 10.051 6.905 -14.551 1.00 91.88 79 VAL A CA 1
ATOM 608 C C . VAL A 1 79 ? 11.407 6.634 -13.898 1.00 91.88 79 VAL A C 1
ATOM 610 O O . VAL A 1 79 ? 11.855 7.335 -12.978 1.00 91.88 79 VAL A O 1
ATOM 613 N N . VAL A 1 80 ? 12.074 5.594 -14.374 1.00 89.06 80 VAL A N 1
ATOM 614 C CA . VAL A 1 80 ? 13.416 5.170 -13.991 1.00 89.06 80 VAL A CA 1
ATOM 615 C C . VAL A 1 80 ? 14.356 5.503 -15.140 1.00 89.06 80 VAL A C 1
ATOM 617 O O . VAL A 1 80 ? 14.135 5.096 -16.273 1.00 89.06 80 VAL A O 1
ATOM 620 N N . ASP A 1 81 ? 15.408 6.252 -14.841 1.00 84.62 81 ASP A N 1
ATOM 621 C CA . ASP A 1 81 ? 16.472 6.543 -15.795 1.00 84.62 81 ASP A CA 1
ATOM 622 C C . ASP A 1 81 ? 17.603 5.545 -15.557 1.00 84.62 81 ASP A C 1
ATOM 624 O O . ASP A 1 81 ? 18.163 5.484 -14.459 1.00 84.62 81 ASP A O 1
ATOM 628 N N . LEU A 1 82 ? 17.881 4.723 -16.563 1.00 74.69 82 LEU A N 1
ATOM 629 C CA . LEU A 1 82 ? 18.871 3.659 -16.502 1.00 74.69 82 LEU A CA 1
ATOM 630 C C . LEU A 1 82 ? 20.030 3.987 -17.428 1.00 74.69 82 LEU A C 1
ATOM 632 O O . LEU A 1 82 ? 19.840 4.266 -18.612 1.00 74.69 82 LEU A O 1
ATOM 636 N N . GLU A 1 83 ? 21.246 3.872 -16.909 1.00 69.38 83 GLU A N 1
ATOM 637 C CA . GLU A 1 83 ? 22.445 3.898 -17.733 1.00 69.38 83 GLU A CA 1
ATOM 638 C C . GLU A 1 83 ? 22.820 2.472 -18.144 1.00 69.38 83 GLU A C 1
ATOM 640 O O . GLU A 1 83 ? 22.972 1.576 -17.309 1.00 69.38 83 GLU A O 1
ATOM 645 N N . THR A 1 84 ? 22.978 2.249 -19.449 1.00 64.06 84 THR A N 1
ATOM 646 C CA . THR A 1 84 ? 23.333 0.926 -19.974 1.00 64.06 84 THR A CA 1
ATOM 647 C C . THR A 1 84 ? 24.771 0.579 -19.591 1.00 64.06 84 THR A C 1
ATOM 649 O O . THR A 1 84 ? 25.737 1.108 -20.152 1.00 64.06 84 THR A O 1
ATOM 652 N N . SER A 1 85 ? 24.918 -0.355 -18.654 1.00 58.12 85 SER A N 1
ATOM 653 C CA . SER A 1 85 ? 26.204 -0.927 -18.269 1.00 58.12 85 SER A CA 1
ATOM 654 C C . SER A 1 85 ? 26.405 -2.259 -18.982 1.00 58.12 85 SER A C 1
ATOM 656 O O . SER A 1 85 ? 26.128 -3.303 -18.405 1.00 58.12 85 SER A O 1
ATOM 658 N N . THR A 1 86 ? 26.937 -2.253 -20.206 1.00 53.97 86 THR A N 1
ATOM 659 C CA . THR A 1 86 ? 27.490 -3.488 -20.786 1.00 53.97 86 THR A CA 1
ATOM 660 C C . THR A 1 86 ? 28.896 -3.289 -21.328 1.00 53.97 86 THR A C 1
ATOM 662 O O . THR A 1 86 ? 29.129 -2.516 -22.260 1.00 53.97 86 THR A O 1
ATOM 665 N N . GLY A 1 87 ? 29.829 -4.060 -20.763 1.00 52.22 87 GLY A N 1
ATOM 666 C CA . GLY A 1 87 ? 31.012 -4.566 -21.451 1.00 52.22 87 GLY A CA 1
ATOM 667 C C . GLY A 1 87 ? 30.654 -5.889 -22.132 1.00 52.22 87 GLY A C 1
ATOM 668 O O . GLY A 1 87 ? 30.813 -6.951 -21.546 1.00 52.22 87 GLY A O 1
ATOM 669 N N . GLY A 1 88 ? 30.134 -5.808 -23.354 1.00 53.41 88 GLY A N 1
ATOM 670 C CA . GLY A 1 88 ? 29.781 -6.937 -24.221 1.00 53.41 88 GLY A CA 1
ATOM 671 C C . GLY A 1 88 ? 29.914 -6.539 -25.697 1.00 53.41 88 GLY A C 1
ATOM 672 O O . GLY A 1 88 ? 30.330 -5.416 -25.979 1.00 53.41 88 GLY A O 1
ATOM 673 N N . PHE A 1 89 ? 29.564 -7.443 -26.627 1.00 48.94 89 PHE A N 1
ATOM 674 C CA . PHE A 1 89 ? 29.772 -7.367 -28.097 1.00 48.94 89 PHE A CA 1
ATOM 675 C C . PHE A 1 89 ? 29.440 -6.011 -28.762 1.00 48.94 89 PHE A C 1
ATOM 677 O O . PHE A 1 89 ? 30.006 -5.673 -29.799 1.00 48.94 89 PHE A O 1
ATOM 684 N N . TRP A 1 90 ? 28.601 -5.191 -28.130 1.00 51.84 90 TRP A N 1
ATOM 685 C CA . TRP A 1 90 ? 28.200 -3.867 -28.593 1.00 51.84 90 TRP A CA 1
ATOM 686 C C . TRP A 1 90 ? 28.649 -2.739 -27.650 1.00 51.84 90 TRP A C 1
ATOM 688 O O . TRP A 1 90 ? 27.836 -2.002 -27.102 1.00 51.84 90 TRP A O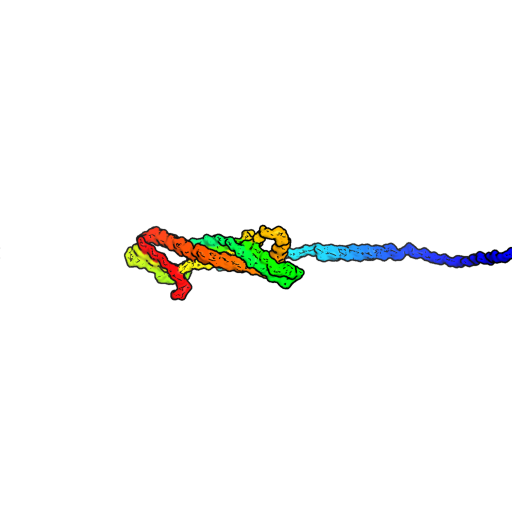 1
ATOM 698 N N . GLY A 1 91 ? 29.964 -2.552 -27.493 1.00 57.22 91 GLY A N 1
ATOM 699 C CA . GLY A 1 91 ? 30.545 -1.488 -26.652 1.00 57.22 91 GLY A CA 1
ATOM 700 C C . GLY A 1 91 ? 30.147 -0.047 -27.026 1.00 57.22 91 GLY A C 1
ATOM 701 O O . GLY A 1 91 ? 30.371 0.869 -26.242 1.00 57.22 91 GLY A O 1
ATOM 702 N N . TRP A 1 92 ? 29.522 0.157 -28.189 1.00 55.59 92 TRP A N 1
ATOM 703 C CA . TRP A 1 92 ? 29.010 1.449 -28.655 1.00 55.59 92 TRP A CA 1
ATOM 704 C C . TRP A 1 92 ? 27.702 1.887 -27.956 1.00 55.59 92 TRP A C 1
ATOM 706 O O . TRP A 1 92 ? 27.313 3.046 -28.063 1.00 55.59 92 TRP A O 1
ATOM 716 N N . LEU A 1 93 ? 27.042 0.986 -27.213 1.00 56.41 93 LEU A N 1
ATOM 717 C CA . LEU A 1 93 ? 25.869 1.274 -26.373 1.00 56.41 93 LEU A CA 1
ATOM 718 C C . LEU A 1 93 ? 26.203 1.792 -24.968 1.00 56.41 93 LEU A C 1
ATOM 720 O O . LEU A 1 93 ? 25.302 2.212 -24.240 1.00 56.41 93 LEU A O 1
ATOM 724 N N . LYS A 1 94 ? 27.473 1.726 -24.567 1.00 61.59 94 LYS A N 1
ATOM 725 C CA . LYS A 1 94 ? 27.908 2.080 -23.217 1.00 61.59 94 LYS A CA 1
ATOM 726 C C . LYS A 1 94 ? 27.664 3.570 -22.954 1.00 61.59 94 LYS A C 1
ATOM 728 O O . LYS A 1 94 ? 28.123 4.409 -23.724 1.00 61.59 94 LYS A O 1
ATOM 733 N N . GLY A 1 95 ? 26.956 3.883 -21.868 1.00 62.12 95 GLY A N 1
ATOM 734 C CA . GLY A 1 95 ? 26.623 5.261 -21.482 1.00 62.12 95 GLY A CA 1
ATOM 735 C C . GLY A 1 95 ? 25.348 5.825 -22.119 1.00 62.12 95 GLY A C 1
ATOM 736 O O . GLY A 1 95 ? 25.075 7.017 -21.989 1.00 62.12 95 GLY A O 1
ATOM 737 N N . ARG A 1 96 ? 24.550 5.001 -22.817 1.00 66.19 96 ARG A N 1
ATOM 738 C CA . ARG A 1 96 ? 23.224 5.419 -23.298 1.00 66.19 96 ARG A CA 1
ATOM 739 C C . ARG A 1 96 ? 22.182 5.310 -22.187 1.00 66.19 96 ARG A C 1
ATOM 741 O O . ARG A 1 96 ? 22.167 4.324 -21.443 1.00 66.19 96 ARG A O 1
ATOM 748 N N . ARG A 1 97 ? 21.323 6.329 -22.112 1.00 71.12 97 ARG A N 1
ATOM 749 C CA . ARG A 1 97 ? 20.226 6.449 -21.145 1.00 71.12 97 ARG A CA 1
ATOM 750 C C . ARG A 1 97 ? 18.968 5.807 -21.710 1.00 71.12 97 ARG A C 1
ATOM 752 O O . ARG A 1 97 ? 18.643 6.018 -22.877 1.00 71.12 97 ARG A O 1
ATOM 759 N N . VAL A 1 98 ? 18.283 5.029 -20.887 1.00 73.81 98 VAL A N 1
ATOM 760 C CA . VAL A 1 98 ? 17.003 4.401 -21.208 1.00 73.81 98 VAL A CA 1
ATOM 761 C C . VAL A 1 98 ? 16.005 4.829 -20.144 1.00 73.81 98 VAL A C 1
ATOM 763 O O . VAL A 1 98 ? 16.239 4.616 -18.956 1.00 73.81 98 VAL A O 1
ATOM 766 N N . LEU A 1 99 ? 14.897 5.430 -20.574 1.00 84.38 99 LEU A N 1
ATOM 767 C CA . LEU A 1 99 ? 13.792 5.773 -19.688 1.00 84.38 99 LEU A CA 1
ATOM 768 C C . LEU A 1 99 ? 12.841 4.584 -19.604 1.00 84.38 99 LEU A C 1
ATOM 770 O O . LEU A 1 99 ? 12.208 4.210 -20.585 1.00 84.38 99 LEU A O 1
ATOM 774 N N . PHE A 1 100 ? 12.750 3.979 -18.432 1.00 86.94 100 PHE A N 1
ATOM 775 C CA . PHE A 1 100 ? 11.843 2.882 -18.144 1.00 86.94 100 PHE A CA 1
ATOM 776 C C . PHE A 1 100 ? 10.675 3.385 -17.299 1.00 86.94 100 PHE A C 1
ATOM 778 O O . PHE A 1 100 ? 10.878 3.989 -16.250 1.00 86.94 100 PHE A O 1
ATOM 785 N N . VAL A 1 101 ? 9.453 3.143 -17.752 1.00 92.31 101 VAL A N 1
ATOM 786 C CA . VAL A 1 101 ? 8.224 3.439 -17.019 1.00 92.31 101 VAL A CA 1
ATOM 787 C C . VAL A 1 101 ? 7.833 2.187 -16.244 1.00 92.31 101 VAL A C 1
ATOM 789 O O . VAL A 1 101 ? 7.494 1.165 -16.839 1.00 92.31 101 VAL A O 1
ATOM 792 N N . ALA A 1 102 ? 7.890 2.262 -14.916 1.00 94.31 102 ALA A N 1
ATOM 793 C CA . ALA A 1 102 ? 7.432 1.207 -14.025 1.00 94.31 102 ALA A CA 1
ATOM 794 C C . ALA A 1 102 ? 6.029 1.543 -13.514 1.00 94.31 102 ALA A C 1
ATOM 796 O O . ALA A 1 102 ? 5.814 2.604 -12.925 1.00 94.31 102 ALA A O 1
ATOM 797 N N . VAL A 1 103 ? 5.089 0.625 -13.723 1.00 96.56 103 VAL A N 1
ATOM 798 C CA . VAL A 1 103 ? 3.702 0.732 -13.262 1.00 96.56 103 VAL A CA 1
ATOM 799 C C . VAL A 1 103 ? 3.461 -0.347 -12.219 1.00 96.56 103 VAL A C 1
ATOM 801 O O . VAL A 1 103 ? 3.855 -1.496 -12.407 1.00 96.56 103 VAL A O 1
ATOM 804 N N . GLY A 1 104 ? 2.805 -0.002 -11.118 1.00 96.69 104 GLY A N 1
ATOM 805 C CA . GLY A 1 104 ? 2.492 -0.973 -10.077 1.00 96.69 104 GLY A CA 1
ATOM 806 C C . GLY A 1 104 ? 1.527 -0.445 -9.030 1.00 96.69 104 GLY A C 1
ATOM 807 O O . GLY A 1 104 ? 1.057 0.693 -9.097 1.00 96.69 104 GLY A O 1
ATOM 808 N N . SER A 1 105 ? 1.233 -1.285 -8.047 1.00 97.19 105 SER A N 1
ATOM 809 C CA . SER A 1 105 ? 0.399 -0.925 -6.907 1.00 97.19 105 SER A CA 1
ATOM 810 C C . SER A 1 105 ? 1.060 -1.272 -5.584 1.00 97.19 105 SER A C 1
ATOM 812 O O . SER A 1 105 ? 1.807 -2.243 -5.499 1.00 97.19 105 SER A O 1
ATOM 814 N N . VAL A 1 106 ? 0.737 -0.501 -4.553 1.00 97.75 106 VAL A N 1
ATOM 815 C CA . VAL A 1 106 ? 1.107 -0.775 -3.163 1.00 97.75 106 VAL A CA 1
ATOM 816 C C . VAL A 1 106 ? -0.171 -0.856 -2.351 1.00 97.75 106 VAL A C 1
ATOM 818 O O . VAL A 1 106 ? -0.998 0.058 -2.406 1.00 97.75 106 VAL A O 1
ATOM 821 N N . ASP A 1 107 ? -0.319 -1.937 -1.599 1.00 95.88 107 ASP A N 1
ATOM 822 C CA . ASP A 1 107 ? -1.407 -2.113 -0.648 1.00 95.88 107 ASP A CA 1
ATOM 823 C C . ASP A 1 107 ? -0.928 -1.706 0.752 1.00 95.88 107 ASP A C 1
ATOM 825 O O . ASP A 1 107 ? 0.213 -1.949 1.146 1.00 95.88 107 ASP A O 1
ATOM 829 N N . ALA A 1 108 ? -1.795 -1.038 1.504 1.00 96.06 108 ALA A N 1
ATOM 830 C CA . ALA A 1 108 ? -1.564 -0.667 2.889 1.00 96.06 108 ALA A CA 1
ATOM 831 C C . ALA A 1 108 ? -2.546 -1.412 3.782 1.00 96.06 108 ALA A C 1
ATOM 833 O O . ALA A 1 108 ? -3.755 -1.434 3.529 1.00 96.06 108 ALA A O 1
ATOM 834 N N . TYR A 1 109 ? -2.023 -2.016 4.839 1.00 93.81 109 TYR A N 1
ATOM 835 C CA . TYR A 1 109 ? -2.757 -2.984 5.633 1.00 93.81 109 TYR A CA 1
ATOM 836 C C . TYR A 1 109 ? -2.527 -2.816 7.125 1.00 93.81 109 TYR A C 1
ATOM 838 O O . TYR A 1 109 ? -1.512 -2.274 7.550 1.00 93.81 109 TYR A O 1
ATOM 846 N N . VAL A 1 110 ? -3.456 -3.342 7.915 1.00 92.94 110 VAL A N 1
ATOM 847 C CA . VAL A 1 110 ? -3.302 -3.513 9.361 1.00 92.94 110 VAL A CA 1
ATOM 848 C C . VAL A 1 110 ? -3.316 -5.004 9.667 1.00 92.94 110 VAL A C 1
ATOM 850 O O . VAL A 1 110 ? -4.222 -5.722 9.236 1.00 92.94 110 VAL A O 1
ATOM 853 N N . ASP A 1 111 ? -2.295 -5.474 10.379 1.00 90.19 111 ASP A N 1
ATOM 854 C CA . ASP A 1 111 ? -2.221 -6.855 10.845 1.00 90.19 111 ASP A CA 1
ATOM 855 C C . ASP A 1 111 ? -2.914 -6.989 12.205 1.00 90.19 111 ASP A C 1
ATOM 857 O O . ASP A 1 111 ? -2.421 -6.524 13.232 1.00 90.19 111 ASP A O 1
ATOM 861 N N . PHE A 1 112 ? -4.080 -7.628 12.221 1.00 85.06 112 PHE A N 1
ATOM 862 C CA . PHE A 1 112 ? -4.839 -7.872 13.440 1.00 85.06 112 PHE A CA 1
ATOM 863 C C . PHE A 1 112 ? -4.310 -9.060 14.253 1.00 85.06 112 PHE A C 1
ATOM 865 O O . PHE A 1 112 ? -4.665 -9.182 15.424 1.00 85.06 112 PHE A O 1
ATOM 872 N N . GLN A 1 113 ? -3.442 -9.918 13.702 1.00 82.56 113 GLN A N 1
ATOM 873 C CA . GLN A 1 113 ? -2.784 -10.968 14.494 1.00 82.56 113 GLN A CA 1
ATOM 874 C C . GLN A 1 113 ? -1.771 -10.402 15.486 1.00 82.56 113 GLN A C 1
ATOM 876 O O . GLN A 1 113 ? -1.535 -11.009 16.528 1.00 82.56 113 GLN A O 1
ATOM 881 N N . ALA A 1 114 ? -1.210 -9.230 15.194 1.00 76.38 114 ALA A N 1
ATOM 882 C CA . ALA A 1 114 ? -0.285 -8.542 16.084 1.00 76.38 114 ALA A CA 1
ATOM 883 C C . ALA A 1 114 ? -0.985 -7.801 17.247 1.00 76.38 114 ALA A C 1
ATOM 885 O O . ALA A 1 114 ? -0.323 -7.152 18.056 1.00 76.38 114 ALA A O 1
ATOM 886 N N . ILE A 1 115 ? -2.313 -7.906 17.374 1.00 77.44 115 ILE A N 1
ATOM 887 C CA . ILE A 1 115 ? -3.078 -7.321 18.481 1.00 77.44 115 ILE A CA 1
ATOM 888 C C . ILE A 1 115 ? -2.848 -8.133 19.768 1.00 77.44 115 ILE A C 1
ATOM 890 O O . ILE A 1 115 ? -3.079 -9.342 19.818 1.00 77.44 115 ILE A O 1
ATOM 894 N N . SER A 1 116 ? -2.426 -7.464 20.844 1.00 70.81 116 SER A N 1
ATOM 895 C CA . SER A 1 116 ? -2.203 -8.100 22.147 1.00 70.81 116 SER A CA 1
ATOM 896 C C . SER A 1 116 ? -3.517 -8.432 22.873 1.00 70.81 116 SER A C 1
ATOM 898 O O . SER A 1 116 ? -4.555 -7.805 22.661 1.00 70.81 116 SER A O 1
ATOM 900 N N . ALA A 1 117 ? -3.478 -9.396 23.802 1.00 61.56 117 ALA A N 1
ATOM 901 C CA . ALA A 1 117 ? -4.654 -9.851 24.557 1.00 61.56 117 ALA A CA 1
ATOM 902 C C . ALA A 1 117 ? -5.336 -8.764 25.428 1.00 61.56 117 ALA A C 1
ATOM 904 O O . ALA A 1 117 ? -6.413 -9.010 25.965 1.00 61.56 117 ALA A O 1
ATOM 905 N N . GLY A 1 118 ? -4.728 -7.578 25.570 1.00 66.75 118 GLY A N 1
ATOM 906 C CA . GLY A 1 118 ? -5.268 -6.419 26.296 1.00 66.75 118 GLY A CA 1
ATOM 907 C C . GLY A 1 118 ? -5.580 -5.208 25.413 1.00 66.75 118 GLY A C 1
ATOM 908 O O . GLY A 1 118 ? -5.840 -4.129 25.931 1.00 66.75 118 GLY A O 1
ATOM 909 N N . ALA A 1 119 ? -5.541 -5.359 24.092 1.00 79.62 119 ALA A N 1
ATOM 910 C CA . ALA A 1 119 ? -5.704 -4.254 23.156 1.00 79.62 119 ALA A CA 1
ATOM 911 C C . ALA A 1 119 ? -7.143 -3.726 23.036 1.00 79.62 119 ALA A C 1
ATOM 913 O O . ALA A 1 119 ? -7.367 -2.696 22.406 1.00 79.62 119 ALA A O 1
ATOM 914 N N . ILE A 1 120 ? -8.118 -4.431 23.615 1.00 84.25 120 ILE A N 1
ATOM 915 C CA . ILE A 1 120 ? -9.515 -4.003 23.675 1.00 84.25 120 ILE A CA 1
ATOM 916 C C . ILE A 1 120 ? -9.884 -3.805 25.141 1.00 84.25 120 ILE A C 1
ATOM 918 O O . ILE A 1 120 ? -9.959 -4.768 25.903 1.00 84.25 120 ILE A O 1
ATOM 922 N N . ASP A 1 121 ? -10.156 -2.560 25.512 1.00 85.19 121 ASP A N 1
ATOM 923 C CA . ASP A 1 121 ? -10.636 -2.183 26.837 1.00 85.19 121 ASP A CA 1
ATOM 924 C C . ASP A 1 121 ? -12.086 -1.708 26.752 1.00 85.19 121 ASP A C 1
ATOM 926 O O . ASP A 1 121 ? -12.431 -0.835 25.951 1.00 85.19 121 ASP A O 1
ATOM 930 N N . VAL A 1 122 ? -12.947 -2.295 27.578 1.00 84.94 122 VAL A N 1
ATOM 931 C CA . VAL A 1 122 ? -14.379 -1.994 27.620 1.00 84.94 122 VAL A CA 1
ATOM 932 C C . VAL A 1 122 ? -14.720 -1.462 29.001 1.00 84.94 122 VAL A C 1
ATOM 934 O O . VAL A 1 122 ? -14.450 -2.110 30.013 1.00 84.94 122 VAL A O 1
ATOM 937 N N . SER A 1 123 ? -15.376 -0.302 29.050 1.00 83.81 123 SER A N 1
ATOM 938 C CA . SER A 1 123 ? -15.788 0.301 30.315 1.00 83.81 123 SER A CA 1
ATOM 939 C C . SER A 1 123 ? -16.748 -0.604 31.091 1.00 83.81 123 SER A C 1
ATOM 941 O O . SER A 1 123 ? -17.529 -1.370 30.522 1.00 83.81 123 SER A O 1
ATOM 943 N N . SER A 1 124 ? -16.747 -0.481 32.419 1.00 80.19 124 SER A N 1
ATOM 944 C CA . SER A 1 124 ? -17.620 -1.269 33.303 1.00 80.19 124 SER A CA 1
ATOM 945 C C . SER A 1 124 ? -19.114 -1.088 33.004 1.00 80.19 124 SER A C 1
ATOM 947 O O . SER A 1 124 ? -19.895 -2.022 33.177 1.00 80.19 124 SER A O 1
ATOM 949 N N . ASP A 1 125 ? -19.510 0.087 32.508 1.00 79.38 125 ASP A N 1
ATOM 950 C CA . ASP A 1 125 ? -20.876 0.395 32.073 1.00 79.38 125 ASP A CA 1
ATOM 951 C C . ASP A 1 125 ? -21.179 -0.017 30.619 1.00 79.38 125 ASP A C 1
ATOM 953 O O . ASP A 1 125 ? -22.299 0.184 30.150 1.00 79.38 125 ASP A O 1
ATOM 957 N N . ARG A 1 126 ? -20.195 -0.599 29.916 1.00 77.94 126 ARG A N 1
ATOM 958 C CA . ARG A 1 126 ? -20.243 -1.071 28.522 1.00 77.94 126 ARG A CA 1
ATOM 959 C C . ARG A 1 126 ? -20.681 -0.020 27.500 1.00 77.94 126 ARG A C 1
ATOM 961 O O . ARG A 1 126 ? -21.182 -0.369 26.436 1.00 77.94 126 ARG A O 1
ATOM 968 N N . ARG A 1 127 ? -20.493 1.266 27.803 1.00 83.56 127 ARG A N 1
ATOM 969 C CA . ARG A 1 127 ? -20.796 2.369 26.876 1.00 83.56 127 ARG A CA 1
ATOM 970 C C . ARG A 1 127 ? -19.587 2.870 26.105 1.00 83.56 127 ARG A C 1
ATOM 972 O O . ARG A 1 127 ? -19.763 3.518 25.072 1.00 83.56 127 ARG A O 1
ATOM 979 N N . SER A 1 128 ? -18.388 2.587 26.605 1.00 87.25 128 SER A N 1
ATOM 980 C CA . SER A 1 128 ? -17.135 3.015 25.996 1.00 87.25 128 SER A CA 1
ATOM 981 C C . SER A 1 128 ? -16.256 1.818 25.658 1.00 87.25 128 SER A C 1
ATOM 983 O O . SER A 1 128 ? -16.174 0.867 26.438 1.00 87.25 128 SER A O 1
ATOM 985 N N . VAL A 1 129 ? -15.585 1.892 24.513 1.00 88.56 129 VAL A N 1
ATOM 986 C CA . VAL A 1 129 ? -14.581 0.913 24.093 1.00 88.56 129 VAL A CA 1
ATOM 987 C C . VAL A 1 129 ? -13.356 1.629 23.535 1.00 88.56 129 VAL A C 1
ATOM 989 O O . VAL A 1 129 ? -13.475 2.562 22.737 1.00 88.56 129 VAL A O 1
ATOM 992 N N . THR A 1 130 ? -12.179 1.190 23.970 1.00 91.94 130 THR A N 1
ATOM 993 C CA . THR A 1 130 ? -10.890 1.597 23.412 1.00 91.94 130 THR A CA 1
ATOM 994 C C . THR A 1 130 ? -10.260 0.395 22.727 1.00 91.94 130 THR A C 1
ATOM 996 O O . THR A 1 130 ? -10.136 -0.660 23.340 1.00 91.94 130 THR A O 1
ATOM 999 N N . ILE A 1 131 ? -9.879 0.555 21.462 1.00 89.44 131 ILE A N 1
ATOM 1000 C CA . ILE A 1 131 ? -9.173 -0.457 20.676 1.00 89.44 131 ILE A CA 1
ATOM 1001 C C . ILE A 1 131 ? -7.817 0.121 20.286 1.00 89.44 131 ILE A C 1
ATOM 1003 O O . ILE A 1 131 ? -7.749 1.192 19.681 1.00 89.44 131 ILE A O 1
ATOM 1007 N N . THR A 1 132 ? -6.752 -0.591 20.619 1.00 91.75 132 THR A N 1
ATOM 1008 C CA . THR A 1 132 ? -5.385 -0.283 20.204 1.00 91.75 132 THR A CA 1
ATOM 1009 C C . THR A 1 132 ? -4.958 -1.272 19.127 1.00 91.75 132 THR A C 1
ATOM 1011 O O . THR A 1 132 ? -5.139 -2.479 19.268 1.00 91.75 132 THR A O 1
ATOM 1014 N N . LEU A 1 133 ? -4.419 -0.764 18.025 1.00 90.69 133 LEU A N 1
ATOM 1015 C CA . LEU A 1 133 ? -4.018 -1.556 16.868 1.00 90.69 133 LEU A CA 1
ATOM 1016 C C . LEU A 1 133 ? -2.563 -1.266 16.512 1.00 90.69 133 LEU A C 1
ATOM 1018 O O . LEU A 1 133 ? -2.091 -0.157 16.763 1.00 90.69 133 LEU A O 1
ATOM 1022 N N . PRO A 1 134 ? -1.874 -2.204 15.855 1.00 92.00 134 PRO A N 1
ATOM 1023 C CA . PRO A 1 134 ? -0.624 -1.898 15.181 1.00 92.00 134 PRO A CA 1
ATOM 1024 C C . PRO A 1 134 ? -0.820 -0.815 14.116 1.00 92.00 134 PRO A C 1
ATOM 1026 O O . PRO A 1 134 ? -1.863 -0.754 13.455 1.00 92.00 134 PRO A O 1
ATOM 1029 N N . GLU A 1 135 ? 0.194 0.022 13.922 1.00 93.44 135 GLU A N 1
ATOM 1030 C CA . GLU A 1 135 ? 0.228 0.976 12.817 1.00 93.44 135 GLU A CA 1
ATOM 1031 C C . GLU A 1 135 ? 0.088 0.281 11.450 1.00 93.44 135 GLU A C 1
ATOM 1033 O O . GLU A 1 135 ? 0.624 -0.815 11.247 1.00 93.44 135 GLU A O 1
ATOM 1038 N N . PRO A 1 136 ? -0.584 0.925 10.476 1.00 94.69 136 PRO A N 1
ATOM 1039 C CA . PRO A 1 136 ? -0.661 0.394 9.128 1.00 94.69 136 PRO A CA 1
ATOM 1040 C C . PRO A 1 136 ? 0.716 0.253 8.473 1.00 94.69 136 PRO A C 1
ATOM 1042 O O . PRO A 1 136 ? 1.554 1.160 8.500 1.00 94.69 136 PRO A O 1
ATOM 1045 N N . GLN A 1 137 ? 0.916 -0.871 7.802 1.00 94.69 137 GLN A N 1
ATOM 1046 C CA . GLN A 1 137 ? 2.129 -1.200 7.070 1.00 94.69 137 GLN A CA 1
ATOM 1047 C C . GLN A 1 137 ? 1.877 -1.127 5.565 1.00 94.69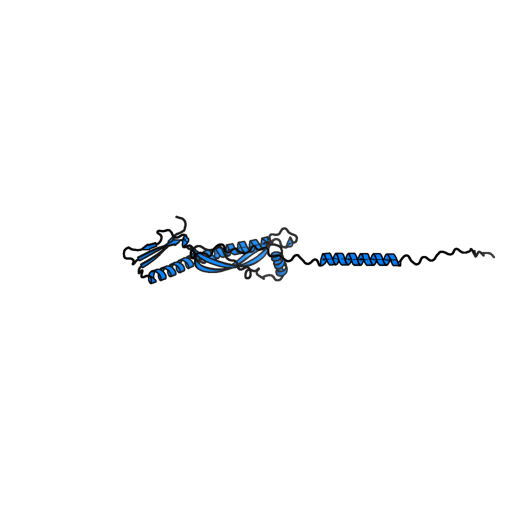 137 GLN A C 1
ATOM 1049 O O . GLN A 1 137 ? 0.740 -1.235 5.107 1.00 94.69 137 GLN A O 1
ATOM 1054 N N . LEU A 1 138 ? 2.944 -0.908 4.797 1.00 95.56 138 LEU A N 1
ATOM 1055 C CA . LEU A 1 138 ? 2.903 -0.985 3.339 1.00 95.56 138 LEU A CA 1
ATOM 1056 C C . LEU A 1 138 ? 3.405 -2.359 2.914 1.00 95.56 138 LEU A C 1
ATOM 1058 O O . LEU A 1 138 ? 4.379 -2.862 3.470 1.00 95.56 138 LEU A O 1
ATOM 1062 N N . GLU A 1 139 ? 2.731 -2.957 1.945 1.00 95.12 139 GLU A N 1
ATOM 1063 C CA . GLU A 1 139 ? 3.212 -4.156 1.276 1.00 95.12 139 GLU A CA 1
ATOM 1064 C C . GLU A 1 139 ? 4.337 -3.827 0.293 1.00 95.12 139 GLU A C 1
ATOM 1066 O O . GLU A 1 139 ? 4.526 -2.677 -0.115 1.00 95.12 139 GLU A O 1
ATOM 1071 N N . GLU A 1 140 ? 5.086 -4.854 -0.101 1.00 95.25 140 GLU A N 1
ATOM 1072 C CA . GLU A 1 140 ? 6.008 -4.727 -1.220 1.00 95.25 140 GLU A CA 1
ATOM 1073 C C . GLU A 1 140 ? 5.241 -4.353 -2.504 1.00 95.25 140 GLU A C 1
ATOM 1075 O O . GLU A 1 140 ? 4.156 -4.886 -2.756 1.00 95.25 140 GLU A O 1
ATOM 1080 N N . PRO A 1 141 ? 5.779 -3.447 -3.340 1.00 96.62 141 PRO A N 1
ATOM 1081 C CA . PRO A 1 141 ? 5.122 -3.059 -4.579 1.00 96.62 141 PRO A CA 1
ATOM 1082 C C . PRO A 1 141 ? 4.881 -4.239 -5.523 1.00 96.62 141 PRO A C 1
ATOM 1084 O O . PRO A 1 141 ? 5.816 -4.917 -5.954 1.00 96.62 141 PRO A O 1
ATOM 1087 N N . ALA A 1 142 ? 3.625 -4.418 -5.923 1.00 95.62 142 ALA A N 1
ATOM 1088 C CA . ALA A 1 142 ? 3.235 -5.340 -6.977 1.00 95.62 142 ALA A CA 1
ATOM 1089 C C . ALA A 1 142 ? 3.372 -4.640 -8.336 1.00 95.62 142 ALA A C 1
ATOM 1091 O O . ALA A 1 142 ? 2.560 -3.781 -8.694 1.00 95.62 142 ALA A O 1
ATOM 1092 N N . LEU A 1 143 ? 4.423 -4.983 -9.079 1.00 94.75 143 LEU A N 1
ATOM 1093 C CA . LEU A 1 143 ? 4.690 -4.433 -10.407 1.00 94.75 143 LEU A CA 1
ATOM 1094 C C . LEU A 1 143 ? 3.803 -5.083 -11.475 1.00 94.75 143 LEU A C 1
ATOM 1096 O O . LEU A 1 143 ? 3.621 -6.298 -11.508 1.00 94.75 143 LEU A O 1
ATOM 1100 N N . ASP A 1 144 ? 3.295 -4.263 -12.389 1.00 94.12 144 ASP A N 1
ATOM 1101 C CA . ASP A 1 144 ? 2.560 -4.694 -13.573 1.00 94.12 144 ASP A CA 1
ATOM 1102 C C . ASP A 1 144 ? 3.537 -4.770 -14.752 1.00 94.12 144 ASP A C 1
ATOM 1104 O O . ASP A 1 144 ? 3.911 -3.756 -15.343 1.00 94.12 144 ASP A O 1
ATOM 1108 N N . HIS A 1 145 ? 3.987 -5.983 -15.072 1.00 89.38 145 HIS A N 1
ATOM 1109 C CA . HIS A 1 145 ? 4.964 -6.229 -16.135 1.00 89.38 145 HIS A CA 1
ATOM 1110 C C . HIS A 1 145 ? 4.401 -5.967 -17.538 1.00 89.38 145 HIS A C 1
ATOM 1112 O O . HIS A 1 145 ? 5.173 -5.723 -18.459 1.00 89.38 145 HIS A O 1
ATOM 1118 N N . GLU A 1 146 ? 3.077 -6.019 -17.718 1.00 88.44 146 GLU A N 1
ATOM 1119 C CA . GLU A 1 146 ? 2.444 -5.747 -19.012 1.00 88.44 146 GLU A CA 1
ATOM 1120 C C . GLU A 1 146 ? 2.348 -4.244 -19.273 1.00 88.44 146 GLU A C 1
ATOM 1122 O O . GLU A 1 146 ? 2.494 -3.794 -20.410 1.00 88.44 146 GLU A O 1
ATOM 1127 N N . LYS A 1 147 ? 2.117 -3.459 -18.216 1.00 88.88 147 LYS A N 1
ATOM 1128 C CA . LYS A 1 147 ? 2.066 -1.995 -18.301 1.00 88.88 147 LYS A CA 1
ATOM 1129 C C . LYS A 1 147 ? 3.422 -1.328 -18.134 1.00 88.88 147 LYS A C 1
ATOM 1131 O O . LYS A 1 147 ? 3.573 -0.187 -18.563 1.00 88.88 147 LYS A O 1
ATOM 1136 N N . SER A 1 148 ? 4.396 -1.997 -17.529 1.00 88.06 148 SER A N 1
ATOM 1137 C CA . SER A 1 148 ? 5.756 -1.473 -17.411 1.00 88.06 148 SER A CA 1
ATOM 1138 C C . SER A 1 148 ? 6.496 -1.623 -18.736 1.00 88.06 148 SER A C 1
ATOM 1140 O O . SER A 1 148 ? 6.574 -2.710 -19.303 1.00 88.06 148 SER A O 1
ATOM 1142 N N . HIS A 1 149 ? 7.041 -0.530 -19.252 1.00 85.81 149 HIS A N 1
ATOM 1143 C CA . HIS A 1 149 ? 7.625 -0.496 -20.588 1.00 85.81 149 HIS A CA 1
ATOM 1144 C C . HIS A 1 149 ? 8.741 0.537 -20.675 1.00 85.81 149 HIS A C 1
ATOM 1146 O O . HIS A 1 149 ? 8.846 1.455 -19.867 1.00 85.81 149 HIS A O 1
ATOM 1152 N N . VAL A 1 150 ? 9.598 0.402 -21.681 1.00 82.81 150 VAL A N 1
ATOM 1153 C CA . VAL A 1 150 ? 10.543 1.471 -22.007 1.00 82.81 150 VAL A CA 1
ATOM 1154 C C . VAL A 1 150 ? 9.788 2.589 -22.704 1.00 82.81 150 VAL A C 1
ATOM 1156 O O . VAL A 1 150 ? 9.054 2.325 -23.655 1.00 82.81 150 VAL A O 1
ATOM 1159 N N . ALA A 1 151 ? 9.995 3.827 -22.266 1.00 78.88 151 ALA A N 1
ATOM 1160 C CA . ALA A 1 151 ? 9.443 4.987 -22.938 1.00 78.88 151 ALA A CA 1
ATOM 1161 C C . ALA A 1 151 ? 9.989 5.063 -24.374 1.00 78.88 151 ALA A C 1
ATOM 1163 O O . ALA A 1 151 ? 11.200 5.140 -24.604 1.00 78.88 151 ALA A O 1
ATOM 1164 N N . GLU A 1 152 ? 9.085 5.036 -25.353 1.00 64.81 152 GLU A N 1
ATOM 1165 C CA . GLU A 1 152 ? 9.403 5.226 -26.767 1.00 64.81 152 GLU A CA 1
ATOM 1166 C C . GLU A 1 152 ? 9.652 6.712 -27.052 1.00 64.81 152 GLU A C 1
ATOM 1168 O O . GLU A 1 152 ? 8.806 7.392 -27.627 1.00 64.81 152 GLU A O 1
ATOM 1173 N N . GLU A 1 153 ? 10.800 7.247 -26.643 1.00 56.53 153 GLU A N 1
ATOM 1174 C CA . GLU A 1 153 ? 11.162 8.621 -27.023 1.00 56.53 153 GLU A CA 1
ATOM 1175 C C . GLU A 1 153 ? 12.042 8.661 -28.284 1.00 56.53 153 GLU A C 1
ATOM 1177 O O . GLU A 1 153 ? 11.872 9.543 -29.124 1.00 56.53 153 GLU A O 1
ATOM 1182 N N . ASP A 1 154 ? 12.881 7.642 -28.513 1.00 57.66 154 ASP A N 1
ATOM 1183 C CA . ASP A 1 154 ? 13.751 7.559 -29.692 1.00 57.66 154 ASP A CA 1
ATOM 1184 C C . ASP A 1 154 ? 13.398 6.374 -30.603 1.00 57.66 154 ASP A C 1
ATOM 1186 O O . ASP A 1 154 ? 13.682 5.210 -30.296 1.00 57.66 154 ASP A O 1
ATOM 1190 N N . ARG A 1 155 ? 12.867 6.665 -31.800 1.00 60.44 155 ARG A N 1
ATOM 1191 C CA . ARG A 1 155 ? 12.641 5.653 -32.859 1.00 60.44 155 ARG A CA 1
ATOM 1192 C C . ARG A 1 155 ? 13.923 4.912 -33.246 1.00 60.44 155 ARG A C 1
ATOM 1194 O O . ARG A 1 155 ? 13.861 3.744 -33.628 1.00 60.44 155 ARG A O 1
ATOM 1201 N N . ASP A 1 156 ? 15.068 5.570 -33.100 1.00 65.56 156 ASP A N 1
ATOM 1202 C CA . ASP A 1 156 ? 16.383 5.001 -33.387 1.00 65.56 156 ASP A CA 1
ATOM 1203 C C . ASP A 1 156 ? 16.831 3.996 -32.314 1.00 65.56 156 ASP A C 1
ATOM 1205 O O . ASP A 1 156 ? 17.704 3.166 -32.573 1.00 65.56 156 ASP A O 1
ATOM 1209 N N . LEU A 1 157 ? 16.226 4.022 -31.118 1.00 64.81 157 LEU A N 1
ATOM 1210 C CA . LEU A 1 157 ? 16.548 3.109 -30.021 1.00 64.81 157 LEU A CA 1
ATOM 1211 C C . LEU A 1 157 ? 15.721 1.817 -30.027 1.00 64.81 157 LEU A C 1
ATOM 1213 O O . LEU A 1 157 ? 16.153 0.821 -29.445 1.00 64.81 157 LEU A O 1
ATOM 1217 N N . LEU A 1 158 ? 14.590 1.785 -30.737 1.00 68.88 158 LEU A N 1
ATOM 1218 C CA . LEU A 1 158 ? 13.636 0.670 -30.720 1.00 68.88 158 LEU A CA 1
ATOM 121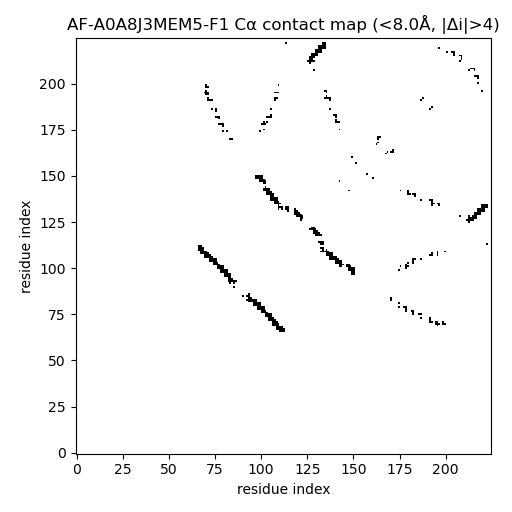9 C C . LEU A 1 158 ? 14.255 -0.715 -31.025 1.00 68.88 158 LEU A C 1
ATOM 1221 O O . LEU A 1 158 ? 13.970 -1.663 -30.287 1.00 68.88 158 LEU A O 1
ATOM 1225 N N . PRO A 1 159 ? 15.137 -0.885 -32.037 1.00 68.62 159 PRO A N 1
ATOM 1226 C CA . PRO A 1 159 ? 15.777 -2.179 -32.298 1.00 68.62 159 PRO A CA 1
ATOM 1227 C C . PRO A 1 159 ? 16.668 -2.650 -31.141 1.00 68.62 159 PRO A C 1
ATOM 1229 O O . PRO A 1 159 ? 16.801 -3.849 -30.913 1.00 68.62 159 PRO A O 1
ATOM 1232 N N . TYR A 1 160 ? 17.257 -1.709 -30.401 1.00 66.56 160 TYR A N 1
ATOM 1233 C CA . TYR A 1 160 ? 18.179 -1.985 -29.302 1.00 66.56 160 TYR A CA 1
ATOM 1234 C C . TYR A 1 160 ? 17.448 -2.263 -27.998 1.00 66.56 160 TYR A C 1
ATOM 1236 O O . TYR A 1 160 ? 17.871 -3.136 -27.254 1.00 66.56 160 TYR A O 1
ATOM 1244 N N . LEU A 1 161 ? 16.330 -1.584 -27.742 1.00 68.19 161 LEU A N 1
ATOM 1245 C CA . LEU A 1 161 ? 15.472 -1.890 -26.599 1.00 68.19 161 LEU A CA 1
ATOM 1246 C C . LEU A 1 161 ? 14.931 -3.316 -26.699 1.00 68.19 161 LEU A C 1
ATOM 1248 O O . LEU A 1 161 ? 14.998 -4.070 -25.735 1.00 68.19 161 LEU A O 1
ATOM 1252 N N . ARG A 1 162 ? 14.507 -3.739 -27.896 1.00 68.62 162 ARG A N 1
ATOM 1253 C CA . ARG A 1 162 ? 14.127 -5.138 -28.136 1.00 68.62 162 ARG A CA 1
ATOM 1254 C C . ARG A 1 162 ? 15.273 -6.105 -27.847 1.00 68.62 162 ARG A C 1
ATOM 1256 O O . ARG A 1 162 ? 15.019 -7.175 -27.306 1.00 68.62 162 ARG A O 1
ATOM 1263 N N . ASP A 1 163 ? 16.508 -5.740 -28.185 1.00 69.06 163 ASP A N 1
ATOM 1264 C CA . ASP A 1 163 ? 17.681 -6.585 -27.953 1.00 69.06 163 ASP A CA 1
ATOM 1265 C C . ASP A 1 163 ? 18.073 -6.663 -26.470 1.00 69.06 163 ASP A C 1
ATOM 1267 O O . ASP A 1 163 ? 18.280 -7.758 -25.956 1.00 69.06 163 ASP A O 1
ATOM 1271 N N . ILE A 1 164 ? 18.084 -5.529 -25.760 1.00 69.06 164 ILE A N 1
ATOM 1272 C CA . ILE A 1 164 ? 18.340 -5.448 -24.312 1.00 69.06 164 ILE A CA 1
ATOM 1273 C C . ILE A 1 164 ? 17.318 -6.298 -23.562 1.00 69.06 164 ILE A C 1
ATOM 1275 O O . ILE A 1 164 ? 17.699 -7.178 -22.800 1.00 69.06 164 ILE A O 1
ATOM 1279 N N . PHE A 1 165 ? 16.025 -6.122 -23.838 1.00 70.38 165 PHE A N 1
ATOM 1280 C CA . PHE A 1 165 ? 14.987 -6.886 -23.145 1.00 70.38 165 PHE A CA 1
ATOM 1281 C C . PHE A 1 165 ? 14.968 -8.371 -23.520 1.00 70.38 165 PHE A C 1
ATOM 1283 O O . PHE A 1 165 ? 14.471 -9.186 -22.749 1.00 70.38 165 PHE A O 1
ATOM 1290 N N . SER A 1 166 ? 15.541 -8.739 -24.670 1.00 69.00 166 SER A N 1
ATOM 1291 C CA . SER A 1 166 ? 15.652 -10.141 -25.088 1.00 69.00 166 SER A CA 1
ATOM 1292 C C . SER A 1 166 ? 16.951 -10.821 -24.638 1.00 69.00 166 SER A C 1
ATOM 1294 O O . SER A 1 166 ? 17.005 -12.049 -24.634 1.00 69.00 166 SER A O 1
ATOM 1296 N N . ARG A 1 167 ? 18.021 -10.070 -24.331 1.00 65.06 167 ARG A N 1
ATOM 1297 C CA . ARG A 1 167 ? 19.379 -10.626 -24.146 1.00 65.06 167 ARG A CA 1
ATOM 1298 C C . ARG A 1 167 ? 20.127 -10.142 -22.904 1.00 65.06 167 ARG A C 1
ATOM 1300 O O . ARG A 1 167 ? 21.014 -10.858 -22.448 1.00 65.06 167 ARG A O 1
ATOM 1307 N N . ASP A 1 168 ? 19.796 -8.974 -22.363 1.00 69.94 168 ASP A N 1
ATOM 1308 C CA . ASP A 1 168 ? 20.415 -8.387 -21.169 1.00 69.94 168 ASP A CA 1
ATOM 1309 C C . ASP A 1 168 ? 19.420 -8.403 -20.000 1.00 69.94 168 ASP A C 1
ATOM 1311 O O . ASP A 1 168 ? 18.729 -7.428 -19.694 1.00 69.94 168 ASP A O 1
ATOM 1315 N N . ASN A 1 169 ? 19.344 -9.563 -19.350 1.00 72.06 169 ASN A N 1
ATOM 1316 C CA . ASN A 1 169 ? 18.485 -9.781 -18.191 1.00 72.06 169 ASN A CA 1
ATOM 1317 C C . ASN A 1 169 ? 18.896 -8.939 -16.970 1.00 72.06 169 ASN A C 1
ATOM 1319 O O . ASN A 1 169 ? 18.036 -8.612 -16.158 1.00 72.06 169 ASN A O 1
ATOM 1323 N N . GLU A 1 170 ? 20.168 -8.554 -16.845 1.00 77.75 170 GLU A N 1
ATOM 1324 C CA . GLU A 1 170 ? 20.675 -7.766 -15.719 1.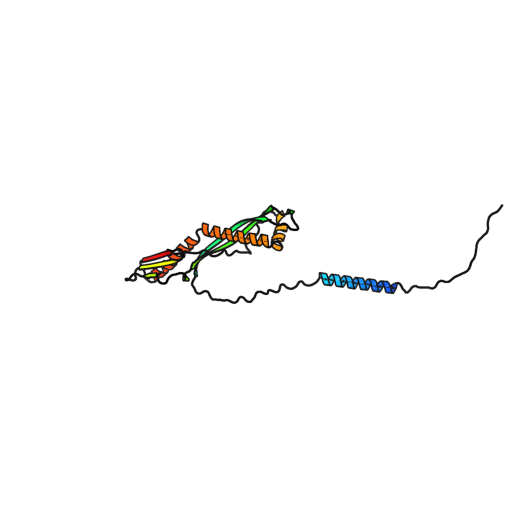00 77.75 170 GLU A CA 1
ATOM 1325 C C . GLU A 1 170 ? 20.157 -6.326 -15.775 1.00 77.75 170 GLU A C 1
ATOM 1327 O O . GLU A 1 170 ? 19.708 -5.774 -14.769 1.00 77.75 170 GLU A O 1
ATOM 1332 N N . THR A 1 171 ? 20.181 -5.695 -16.949 1.00 76.31 171 THR A N 1
ATOM 1333 C CA . THR A 1 171 ? 19.646 -4.335 -17.113 1.00 76.31 171 THR A CA 1
ATOM 1334 C C . THR A 1 171 ? 18.135 -4.293 -16.891 1.00 76.31 171 THR A C 1
ATOM 1336 O O . THR A 1 171 ? 17.649 -3.377 -16.227 1.00 76.31 171 THR A O 1
ATOM 1339 N N . VAL A 1 172 ? 17.402 -5.303 -17.364 1.00 77.94 172 VAL A N 1
ATOM 1340 C CA . VAL A 1 172 ? 15.954 -5.422 -17.134 1.00 77.94 172 VAL A CA 1
ATOM 1341 C C . VAL A 1 172 ? 15.635 -5.648 -15.655 1.00 77.94 172 VAL A C 1
ATOM 1343 O O . VAL A 1 172 ? 14.777 -4.967 -15.102 1.00 77.94 172 VAL A O 1
ATOM 1346 N N . ASP A 1 173 ? 16.342 -6.555 -14.984 1.00 84.25 173 ASP A N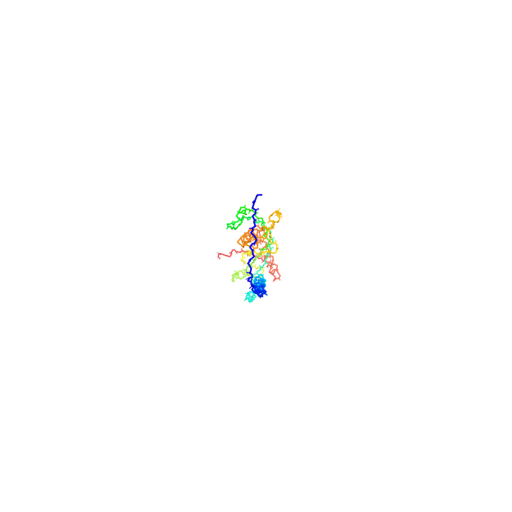 1
ATOM 1347 C CA . ASP A 1 173 ? 16.153 -6.820 -13.553 1.00 84.25 173 ASP A CA 1
ATOM 1348 C C . ASP A 1 173 ? 16.430 -5.569 -12.701 1.00 84.25 173 ASP A C 1
ATOM 1350 O O . ASP A 1 173 ? 15.641 -5.221 -11.820 1.00 84.25 173 ASP A O 1
ATOM 1354 N N . ARG A 1 174 ? 17.492 -4.815 -13.020 1.00 86.50 174 ARG A N 1
ATOM 1355 C CA . ARG A 1 174 ? 17.760 -3.514 -12.385 1.00 86.50 174 ARG A CA 1
ATOM 1356 C C . ARG A 1 174 ? 16.636 -2.508 -12.625 1.00 86.50 174 ARG A C 1
ATOM 1358 O O . ARG A 1 174 ? 16.260 -1.813 -11.686 1.00 86.50 174 ARG A O 1
ATOM 1365 N N . ALA A 1 175 ? 16.079 -2.447 -13.836 1.00 87.50 175 ALA A N 1
ATOM 1366 C CA . ALA A 1 175 ? 14.958 -1.565 -14.168 1.00 87.50 175 ALA A CA 1
ATOM 1367 C C . ALA A 1 175 ? 13.756 -1.796 -13.247 1.00 87.50 175 ALA A C 1
ATOM 1369 O O . ALA A 1 175 ? 13.236 -0.856 -12.644 1.00 87.50 175 ALA A O 1
ATOM 1370 N N . TYR A 1 176 ? 13.352 -3.058 -13.103 1.00 90.75 176 TYR A N 1
ATOM 1371 C CA . TYR A 1 176 ? 12.229 -3.441 -12.256 1.00 90.75 176 TYR A CA 1
ATOM 1372 C C . TYR A 1 176 ? 12.526 -3.229 -10.770 1.00 90.75 176 TYR A C 1
ATOM 1374 O O . TYR A 1 176 ? 11.668 -2.722 -10.053 1.00 90.75 176 TYR A O 1
ATOM 1382 N N . LYS A 1 177 ? 13.740 -3.533 -10.297 1.00 93.25 177 LYS A N 1
ATOM 1383 C CA . LYS A 1 177 ? 14.136 -3.283 -8.899 1.00 93.25 177 LYS A CA 1
ATOM 1384 C C . LYS A 1 177 ? 14.105 -1.801 -8.543 1.00 93.25 177 LYS A C 1
ATOM 1386 O O . LYS A 1 177 ? 13.524 -1.426 -7.527 1.00 93.25 177 LYS A O 1
ATOM 1391 N N . GLU A 1 178 ? 14.681 -0.956 -9.392 1.00 93.50 178 GLU A N 1
ATOM 1392 C CA . GLU A 1 178 ? 14.656 0.494 -9.194 1.00 93.50 178 GLU A CA 1
ATOM 1393 C C . GLU A 1 178 ? 13.238 1.061 -9.322 1.00 93.50 178 GLU A C 1
ATOM 1395 O O . GLU A 1 178 ? 12.852 1.937 -8.548 1.00 93.50 178 GLU A O 1
ATOM 1400 N N . GLY A 1 179 ? 12.434 0.530 -10.247 1.00 94.88 179 GLY A N 1
ATOM 1401 C CA . GLY A 1 179 ? 11.015 0.860 -10.375 1.00 94.88 179 GLY A CA 1
ATOM 1402 C C . GLY A 1 179 ? 10.227 0.531 -9.109 1.00 94.88 179 GLY A C 1
ATOM 1403 O O . GLY A 1 179 ? 9.544 1.402 -8.576 1.00 94.88 179 GLY A O 1
ATOM 1404 N N . SER A 1 180 ? 10.384 -0.686 -8.581 1.00 96.12 180 SER A N 1
ATOM 1405 C CA . SER A 1 180 ? 9.767 -1.116 -7.321 1.00 96.12 180 SER A CA 1
ATOM 1406 C C . SER A 1 180 ? 10.166 -0.192 -6.170 1.00 96.12 180 SER A C 1
ATOM 1408 O O . SER A 1 180 ? 9.300 0.363 -5.496 1.00 96.12 180 SER A O 1
ATOM 1410 N N . ARG A 1 181 ? 11.464 0.096 -6.010 1.00 96.50 181 ARG A N 1
ATOM 1411 C CA . ARG A 1 181 ? 11.959 1.015 -4.975 1.00 96.50 181 ARG A CA 1
ATOM 1412 C C . ARG A 1 181 ? 11.306 2.396 -5.063 1.00 96.50 181 ARG A C 1
ATOM 1414 O O . ARG A 1 181 ? 10.810 2.903 -4.062 1.00 96.50 181 ARG A O 1
ATOM 1421 N N . LYS A 1 182 ? 11.247 2.985 -6.260 1.00 96.75 182 LYS A N 1
ATOM 1422 C CA . LYS A 1 182 ? 10.602 4.289 -6.471 1.00 96.75 182 LYS A CA 1
ATOM 1423 C C . LYS A 1 182 ? 9.098 4.266 -6.197 1.00 96.75 182 LYS A C 1
ATOM 1425 O O . LYS A 1 182 ? 8.569 5.250 -5.690 1.00 96.75 182 LYS A O 1
ATOM 1430 N N . ILE A 1 183 ? 8.405 3.174 -6.521 1.00 97.81 183 ILE A N 1
ATOM 1431 C CA . ILE A 1 183 ? 6.981 3.013 -6.197 1.00 97.81 183 ILE A CA 1
ATOM 1432 C C . ILE A 1 183 ? 6.777 2.921 -4.680 1.00 97.81 183 ILE A C 1
ATOM 1434 O O . ILE A 1 183 ? 5.871 3.569 -4.160 1.00 97.81 183 ILE A O 1
ATOM 1438 N N . ALA A 1 184 ? 7.627 2.179 -3.963 1.00 97.00 184 ALA A N 1
ATOM 1439 C CA . ALA A 1 184 ? 7.580 2.119 -2.502 1.00 97.00 184 ALA A CA 1
ATOM 1440 C C . ALA A 1 184 ? 7.769 3.515 -1.881 1.00 97.00 184 ALA A C 1
ATOM 1442 O O . ALA A 1 184 ? 6.947 3.951 -1.076 1.00 97.00 184 ALA A O 1
ATOM 1443 N N . GLU A 1 185 ? 8.787 4.258 -2.329 1.00 96.69 185 GLU A N 1
ATOM 1444 C CA . GLU A 1 185 ? 9.036 5.642 -1.901 1.00 96.69 185 GLU A CA 1
ATOM 1445 C C . GLU A 1 185 ? 7.836 6.559 -2.212 1.00 96.69 185 GLU A C 1
ATOM 1447 O O . GLU A 1 185 ? 7.433 7.375 -1.379 1.00 96.69 185 GLU A O 1
ATOM 1452 N N . ALA A 1 186 ? 7.224 6.416 -3.392 1.00 96.50 186 ALA A N 1
ATOM 1453 C CA . ALA A 1 186 ? 6.039 7.180 -3.776 1.00 96.50 186 ALA A CA 1
ATOM 1454 C C . ALA A 1 186 ? 4.824 6.855 -2.891 1.00 96.50 186 ALA A C 1
ATOM 1456 O O . ALA A 1 186 ? 4.073 7.762 -2.530 1.00 96.50 186 ALA A O 1
ATOM 1457 N N . ALA A 1 187 ? 4.639 5.592 -2.499 1.00 96.62 187 ALA A N 1
ATOM 1458 C CA . ALA A 1 187 ? 3.560 5.177 -1.607 1.00 96.62 187 ALA A CA 1
ATOM 1459 C C . ALA A 1 187 ? 3.717 5.738 -0.186 1.00 96.62 187 ALA A C 1
ATOM 1461 O O . ALA A 1 187 ? 2.727 6.158 0.424 1.00 96.62 187 ALA A O 1
ATOM 1462 N N . GLU A 1 188 ? 4.950 5.810 0.322 1.00 95.31 188 GLU A N 1
ATOM 1463 C CA . GLU A 1 188 ? 5.251 6.484 1.587 1.00 95.31 188 GLU A CA 1
ATOM 1464 C C . GLU A 1 188 ? 4.926 7.979 1.513 1.00 95.31 188 GLU A C 1
ATOM 1466 O O . GLU A 1 188 ? 4.200 8.503 2.362 1.00 95.31 188 GLU A O 1
ATOM 1471 N N . GLN A 1 189 ? 5.395 8.658 0.464 1.00 96.62 189 GLN A N 1
ATOM 1472 C CA . GLN A 1 189 ? 5.177 10.095 0.265 1.00 96.62 189 GLN A CA 1
ATOM 1473 C C . GLN A 1 189 ? 3.705 10.449 0.039 1.00 96.62 189 GLN A C 1
ATOM 1475 O O . GLN A 1 189 ? 3.243 11.495 0.495 1.00 96.62 189 GLN A O 1
ATOM 1480 N N . ALA A 1 190 ? 2.947 9.572 -0.622 1.00 95.94 190 ALA A N 1
ATOM 1481 C CA . ALA A 1 190 ? 1.510 9.731 -0.823 1.00 95.94 190 ALA A CA 1
ATOM 1482 C C . ALA A 1 190 ? 0.701 9.600 0.481 1.00 95.94 190 ALA A C 1
ATOM 1484 O O . ALA A 1 190 ? -0.501 9.871 0.488 1.00 95.94 190 ALA A O 1
ATOM 1485 N N . GLY A 1 191 ? 1.331 9.191 1.588 1.00 95.69 191 GLY A N 1
ATOM 1486 C CA . GLY A 1 191 ? 0.668 9.045 2.878 1.00 95.69 191 GLY A CA 1
ATOM 1487 C C . GLY A 1 191 ? -0.303 7.868 2.914 1.00 95.69 191 GLY A C 1
ATOM 1488 O O . GLY A 1 191 ? -1.298 7.919 3.638 1.00 95.69 191 GLY A O 1
ATOM 1489 N N . LEU A 1 192 ? -0.033 6.800 2.154 1.00 95.75 192 LEU A N 1
ATOM 1490 C CA . LEU A 1 192 ? -0.953 5.666 2.029 1.00 95.75 192 LEU A CA 1
ATOM 1491 C C . LEU A 1 192 ? -1.231 4.982 3.384 1.00 95.75 192 LEU A C 1
ATOM 1493 O O . LEU A 1 192 ? -2.364 4.576 3.642 1.00 95.75 192 LEU A O 1
ATOM 1497 N N . LYS A 1 193 ? -0.248 4.964 4.298 1.00 95.94 193 LYS A N 1
ATOM 1498 C CA . LYS A 1 193 ? -0.430 4.498 5.688 1.00 95.94 193 LYS A CA 1
ATOM 1499 C C . LYS A 1 193 ? -1.502 5.291 6.440 1.00 95.94 193 LYS A C 1
ATOM 1501 O O . LYS A 1 193 ? -2.337 4.704 7.114 1.00 95.94 193 LYS A O 1
ATOM 1506 N N . LYS A 1 194 ? -1.533 6.617 6.278 1.00 96.31 194 LYS A N 1
ATOM 1507 C CA . LYS A 1 194 ? -2.539 7.475 6.919 1.00 96.31 194 LYS A CA 1
ATOM 1508 C C . LYS A 1 194 ? -3.940 7.204 6.370 1.00 96.31 194 LYS A C 1
ATOM 1510 O O . LYS A 1 194 ? -4.902 7.148 7.127 1.00 96.31 194 LYS A O 1
ATOM 1515 N N . VAL A 1 195 ? -4.054 6.985 5.059 1.00 97.12 195 VAL A N 1
ATOM 1516 C CA . VAL A 1 195 ? -5.330 6.604 4.434 1.00 97.12 195 VAL A CA 1
ATOM 1517 C C . VAL A 1 195 ? -5.824 5.264 4.989 1.00 97.12 195 VAL A C 1
ATOM 1519 O O . VAL A 1 195 ? -7.001 5.133 5.328 1.00 97.12 195 VAL A O 1
ATOM 1522 N N . ALA A 1 196 ? -4.926 4.288 5.136 1.00 96.50 196 ALA A N 1
ATOM 1523 C CA . ALA A 1 196 ? -5.227 3.004 5.762 1.00 96.50 196 ALA A CA 1
ATOM 1524 C C . ALA A 1 196 ? -5.663 3.151 7.231 1.00 96.50 196 ALA A C 1
ATOM 1526 O O . ALA A 1 196 ? -6.633 2.517 7.653 1.00 96.50 196 ALA A O 1
ATOM 1527 N N . GLU A 1 197 ? -5.003 4.023 7.995 1.00 96.44 197 GLU A N 1
ATOM 1528 C CA . GLU A 1 197 ? -5.358 4.343 9.379 1.00 96.44 197 GLU A CA 1
ATOM 1529 C C . GLU A 1 197 ? -6.791 4.887 9.478 1.00 96.44 197 GLU A C 1
ATOM 1531 O O . GLU A 1 197 ? -7.621 4.364 10.225 1.00 96.44 197 GLU A O 1
ATOM 1536 N N . ASP A 1 198 ? -7.112 5.900 8.670 1.00 97.31 198 ASP A N 1
ATOM 1537 C CA . ASP A 1 198 ? -8.420 6.554 8.665 1.00 97.31 198 ASP A CA 1
ATOM 1538 C C . ASP A 1 198 ? -9.539 5.600 8.233 1.00 97.31 198 ASP A C 1
ATOM 1540 O O . ASP A 1 198 ? -10.628 5.599 8.818 1.00 97.31 198 ASP A O 1
ATOM 1544 N N . ASN A 1 199 ? -9.276 4.751 7.238 1.00 96.75 199 ASN A N 1
ATOM 1545 C CA . ASN A 1 199 ? -10.231 3.744 6.784 1.00 96.75 199 ASN A CA 1
ATOM 1546 C C . ASN A 1 199 ? -10.474 2.664 7.843 1.00 96.75 199 ASN A C 1
ATOM 1548 O O . ASN A 1 199 ? -11.625 2.299 8.088 1.00 96.75 199 ASN A O 1
ATOM 1552 N N . THR A 1 200 ? -9.419 2.198 8.513 1.00 95.38 200 THR A N 1
ATOM 1553 C CA . THR A 1 200 ? -9.528 1.211 9.597 1.00 95.38 200 THR A CA 1
ATOM 1554 C C . THR A 1 200 ? -10.275 1.792 10.794 1.00 95.38 200 THR A C 1
ATOM 1556 O O . THR A 1 200 ? -11.196 1.166 11.322 1.00 95.38 200 THR A O 1
ATOM 1559 N N . ARG A 1 201 ? -9.948 3.030 11.186 1.00 96.62 201 ARG A N 1
ATOM 1560 C CA . ARG A 1 201 ? -10.644 3.761 12.250 1.00 96.62 201 ARG A CA 1
ATOM 1561 C C . ARG A 1 201 ? -12.131 3.880 11.957 1.00 96.62 201 ARG A C 1
ATOM 1563 O O . ARG A 1 201 ? -12.934 3.592 12.842 1.00 96.62 201 ARG A O 1
ATOM 1570 N N . ARG A 1 202 ? -12.503 4.275 10.737 1.00 97.12 202 ARG A N 1
ATOM 1571 C CA . ARG A 1 202 ? -13.908 4.377 10.321 1.00 97.12 202 ARG A CA 1
ATOM 1572 C C . ARG A 1 202 ? -14.617 3.031 10.442 1.00 97.12 202 ARG A C 1
ATOM 1574 O O . ARG A 1 202 ? -15.617 2.952 11.144 1.00 97.12 202 ARG A O 1
ATOM 1581 N N . MET A 1 203 ? -14.047 1.975 9.858 1.00 94.88 203 MET A N 1
ATOM 1582 C CA . MET A 1 203 ? -14.613 0.622 9.902 1.00 94.88 203 MET A CA 1
ATOM 1583 C C . MET A 1 203 ? -14.906 0.166 11.338 1.00 94.88 203 MET A C 1
ATOM 1585 O O . MET A 1 203 ? -16.017 -0.263 11.645 1.00 94.88 203 MET A O 1
ATOM 1589 N N . LEU A 1 204 ? -13.920 0.269 12.232 1.00 92.88 204 LEU A N 1
ATOM 1590 C CA . LEU A 1 204 ? -14.072 -0.182 13.617 1.00 92.88 204 LEU A CA 1
ATOM 1591 C C . LEU A 1 204 ? -15.015 0.711 14.419 1.00 92.88 204 LEU A C 1
ATOM 1593 O O . LEU A 1 204 ? -15.767 0.207 15.250 1.00 92.88 204 LEU A O 1
ATOM 1597 N N . THR A 1 205 ? -15.008 2.017 14.156 1.00 95.25 205 THR A N 1
ATOM 1598 C CA . THR A 1 205 ? -15.929 2.958 14.802 1.00 95.25 205 THR A CA 1
ATOM 1599 C C . THR A 1 205 ? -17.372 2.635 14.432 1.00 95.25 205 THR A C 1
ATOM 1601 O O . THR A 1 205 ? -18.212 2.512 15.325 1.00 95.25 205 THR A O 1
ATOM 1604 N N . ASP A 1 206 ? -17.648 2.412 13.148 1.00 93.56 206 ASP A N 1
ATOM 1605 C CA . ASP A 1 206 ? -18.975 2.045 12.652 1.00 93.56 206 ASP A CA 1
ATOM 1606 C C . ASP A 1 206 ? -19.423 0.694 13.227 1.00 93.56 206 ASP A C 1
ATOM 1608 O O . ASP A 1 206 ? -20.546 0.566 13.720 1.00 93.56 206 ASP A O 1
ATOM 1612 N N . MET A 1 207 ? -18.523 -0.295 13.256 1.00 90.38 207 MET A N 1
ATOM 1613 C CA . MET A 1 207 ? -18.790 -1.616 13.828 1.00 90.38 207 MET A CA 1
ATOM 1614 C C . MET A 1 207 ? -19.119 -1.547 15.325 1.00 90.38 207 MET A C 1
ATOM 1616 O O . MET A 1 207 ? -20.124 -2.106 15.759 1.00 90.38 207 MET A O 1
ATOM 1620 N N . MET A 1 208 ? -18.311 -0.850 16.127 1.00 86.88 208 MET A N 1
ATOM 1621 C CA . MET A 1 208 ? -18.551 -0.722 17.569 1.00 86.88 208 MET A CA 1
ATOM 1622 C C . MET A 1 208 ? -19.815 0.089 17.867 1.00 86.88 208 MET A C 1
ATOM 1624 O O . MET A 1 208 ? -20.585 -0.262 18.762 1.00 86.88 208 MET A O 1
ATOM 1628 N N . THR A 1 209 ? -20.082 1.133 17.085 1.00 90.00 209 THR A N 1
ATOM 1629 C CA . THR A 1 209 ? -21.314 1.922 17.219 1.00 90.00 209 THR A CA 1
ATOM 1630 C C . THR A 1 209 ? -22.547 1.067 16.921 1.00 90.00 209 THR A C 1
ATOM 1632 O O . THR A 1 209 ? -23.524 1.118 17.667 1.00 90.00 209 THR A O 1
ATOM 1635 N N . ALA A 1 210 ? -22.492 0.209 15.895 1.00 86.94 210 ALA A N 1
ATOM 1636 C CA . ALA A 1 210 ? -23.565 -0.736 15.577 1.00 86.94 210 ALA A CA 1
ATOM 1637 C C . ALA A 1 210 ? -23.816 -1.767 16.696 1.00 86.94 210 ALA A C 1
ATOM 1639 O O . ALA A 1 210 ? -24.941 -2.239 16.854 1.00 86.94 210 ALA A O 1
ATOM 1640 N N . LEU A 1 211 ? -22.797 -2.080 17.504 1.00 86.69 211 LEU A N 1
ATOM 1641 C CA . LEU A 1 211 ? -22.912 -2.935 18.692 1.00 86.69 211 LEU A CA 1
ATOM 1642 C C . LEU A 1 211 ? -23.438 -2.194 19.938 1.00 86.69 211 LEU A C 1
ATOM 1644 O O . LEU A 1 211 ? -23.658 -2.824 20.972 1.00 86.69 211 LEU A O 1
ATOM 1648 N N . GLY A 1 212 ? -23.677 -0.881 19.850 1.00 81.56 212 GLY A N 1
ATOM 1649 C CA . GLY A 1 212 ? -24.285 -0.074 20.911 1.00 81.56 212 GLY A CA 1
ATOM 1650 C C . GLY A 1 212 ? -23.304 0.717 21.780 1.00 81.56 212 GLY A C 1
ATOM 1651 O O . GLY A 1 212 ? -23.731 1.324 22.765 1.00 81.56 212 GLY A O 1
ATOM 1652 N N . PHE A 1 213 ? -22.013 0.751 21.434 1.00 85.94 213 PHE A N 1
ATOM 1653 C CA . PHE A 1 213 ? -21.055 1.636 22.097 1.00 85.94 213 PHE A CA 1
ATOM 1654 C C . PHE A 1 213 ? -21.300 3.092 21.686 1.00 85.94 213 PHE A C 1
ATOM 1656 O O . PHE A 1 213 ? -21.429 3.406 20.507 1.00 85.94 213 PHE A O 1
ATOM 1663 N N . THR A 1 214 ? -21.346 4.000 22.662 1.00 90.00 214 THR A N 1
ATOM 1664 C CA . THR A 1 214 ? -21.560 5.440 22.422 1.00 90.00 214 THR A CA 1
ATOM 1665 C C . THR A 1 214 ? -20.261 6.232 22.344 1.00 90.00 214 THR A C 1
ATOM 1667 O O . THR A 1 214 ? -20.253 7.355 21.849 1.00 90.00 214 THR A O 1
ATOM 1670 N N . ASN A 1 215 ? -19.170 5.673 22.867 1.00 91.75 215 ASN A N 1
ATOM 1671 C CA . ASN A 1 215 ? -17.860 6.306 22.882 1.00 91.75 215 ASN A CA 1
ATOM 1672 C C . ASN A 1 215 ? -16.805 5.297 22.418 1.00 91.75 215 ASN A C 1
ATOM 1674 O O . ASN A 1 215 ? -16.466 4.365 23.146 1.00 91.75 215 ASN A O 1
ATOM 1678 N N . VAL A 1 216 ? -16.319 5.467 21.192 1.00 92.75 216 VAL A N 1
ATOM 1679 C CA . VAL A 1 216 ? -15.356 4.557 20.566 1.00 92.75 216 VAL A CA 1
ATOM 1680 C C . VAL A 1 216 ? -14.047 5.299 20.353 1.00 92.75 216 VAL A C 1
ATOM 1682 O O . VAL A 1 216 ? -14.024 6.354 19.718 1.00 92.75 216 VAL A O 1
ATOM 1685 N N . LYS A 1 217 ? -12.950 4.743 20.867 1.00 95.25 217 LYS A N 1
ATOM 1686 C CA . LYS A 1 217 ? -11.602 5.284 20.689 1.00 95.25 217 LYS A CA 1
ATOM 1687 C C . LYS A 1 217 ? -10.715 4.252 20.003 1.00 95.25 217 LYS A C 1
ATOM 1689 O O . LYS A 1 217 ? -10.557 3.151 20.514 1.00 95.25 217 LYS A O 1
ATOM 1694 N N . ILE A 1 218 ? -10.131 4.620 18.864 1.00 95.12 218 ILE A N 1
ATOM 1695 C CA . ILE A 1 218 ? -9.200 3.770 18.109 1.00 95.12 218 ILE A CA 1
ATOM 1696 C C . ILE A 1 218 ? -7.815 4.416 18.128 1.00 95.12 218 ILE A C 1
ATOM 1698 O O . ILE A 1 218 ? -7.649 5.526 17.605 1.00 95.12 218 ILE A O 1
ATOM 1702 N N . ASN A 1 219 ? -6.844 3.724 18.718 1.00 94.25 219 ASN A N 1
ATOM 1703 C CA . ASN A 1 219 ? -5.443 4.129 18.771 1.00 94.25 219 ASN A CA 1
ATOM 1704 C C . ASN A 1 219 ? -4.605 3.234 17.856 1.00 94.25 219 ASN A C 1
ATOM 1706 O O . ASN A 1 219 ? -4.925 2.059 17.673 1.00 94.25 219 ASN A O 1
ATOM 1710 N N . PHE A 1 220 ? -3.524 3.797 17.329 1.00 93.00 220 PHE A N 1
ATOM 1711 C CA . PHE A 1 220 ? -2.522 3.070 16.564 1.00 93.00 220 PHE A CA 1
ATOM 1712 C C . PHE A 1 220 ? -1.182 3.209 17.276 1.00 93.00 220 PHE A C 1
ATOM 1714 O O . PHE A 1 220 ? -0.841 4.304 17.727 1.00 93.00 220 PHE A O 1
ATOM 1721 N N . GLU A 1 221 ? -0.468 2.101 17.411 1.00 89.56 221 GLU A N 1
ATOM 1722 C CA . GLU A 1 221 ? 0.830 2.026 18.072 1.00 89.56 221 GLU A CA 1
ATOM 1723 C C . GLU A 1 221 ? 1.841 1.373 17.133 1.00 89.56 221 GLU A C 1
ATOM 1725 O O . GLU A 1 221 ? 1.533 0.409 16.423 1.00 89.56 221 GLU A O 1
ATOM 1730 N N . SER A 1 222 ? 3.058 1.915 17.113 1.00 81.25 222 SER A N 1
ATOM 1731 C CA . SER A 1 222 ? 4.155 1.301 16.376 1.00 81.25 222 SER A CA 1
ATOM 1732 C C . SER A 1 222 ? 4.415 -0.086 16.955 1.00 81.25 222 SER A C 1
ATOM 1734 O O . SER A 1 222 ? 4.577 -0.255 18.164 1.00 81.25 222 SER A O 1
ATOM 1736 N N . SER A 1 223 ? 4.445 -1.097 16.095 1.00 63.53 223 SER A N 1
ATOM 1737 C CA . SER A 1 223 ? 4.794 -2.463 16.471 1.00 63.53 223 SER A CA 1
ATOM 1738 C C . SER A 1 223 ? 6.283 -2.518 16.844 1.00 63.53 223 SER A C 1
ATOM 1740 O O . SER A 1 223 ? 7.118 -2.789 15.981 1.00 63.53 223 SER A O 1
ATOM 1742 N N . GLY A 1 224 ? 6.628 -2.198 18.098 1.00 54.84 224 GLY A N 1
ATOM 1743 C CA . GLY A 1 224 ? 8.027 -2.133 18.532 1.00 54.84 224 GLY A CA 1
ATOM 1744 C C . GLY A 1 224 ? 8.350 -1.755 19.986 1.00 54.84 224 GLY A C 1
ATOM 1745 O O . GLY A 1 224 ? 9.541 -1.768 20.291 1.00 54.84 224 GLY A O 1
ATOM 1746 N N . ASP A 1 225 ? 7.377 -1.472 20.862 1.00 37.62 225 ASP A N 1
ATOM 1747 C CA . ASP A 1 225 ? 7.610 -1.216 22.304 1.00 37.62 225 ASP A CA 1
ATOM 1748 C C . ASP A 1 225 ? 7.068 -2.339 23.210 1.00 37.62 225 ASP A C 1
ATOM 1750 O O . ASP A 1 225 ? 5.963 -2.863 22.928 1.00 37.62 225 ASP A O 1
#

Nearest PDB structures (foldseek):
  3qrd-assembly1_B  TM=2.339E-01  e=1.803E+00  Homo sapiens
  3d7j-assembly1_D  TM=3.198E-01  e=3.528E+00  Streptomyces coelicolor